Protein AF-A0A8S2MD85-F1 (afdb_monomer_lite)

Secondary structure (DSSP, 8-state):
-----EEEEE-SBTT-EEEEESSPPPS-GGGHHHHHHHHHHHHHHHHTTS-TT------SS-TTTTSTT-SSS-PPP-TTTSSS--SS--GGGB-SS-------S-----EETTEE-S---SHHHHHHHT----HHHHHTTS-SS-SSSS-----SGGGGGG--S-----HHHHHHHHHTT--HHHHHHHHHHTTSPPS---HHHHS----

Organism: NCBI:txid392030

Structure (mmCIF, N/CA/C/O backbone):
data_AF-A0A8S2MD85-F1
#
_entry.id   AF-A0A8S2MD85-F1
#
loop_
_atom_site.group_PDB
_atom_site.id
_atom_site.type_symbol
_atom_site.label_atom_id
_atom_site.label_alt_id
_atom_site.label_comp_id
_atom_site.label_asym_id
_atom_site.label_entity_id
_atom_site.label_seq_id
_atom_site.pdbx_PDB_ins_code
_atom_site.Cartn_x
_atom_site.Cartn_y
_atom_site.Cartn_z
_atom_site.occupancy
_atom_site.B_iso_or_equiv
_atom_site.auth_seq_id
_atom_site.auth_comp_id
_atom_site.auth_asym_id
_atom_site.auth_atom_id
_atom_site.pdbx_PDB_model_num
ATOM 1 N N . MET A 1 1 ? 20.944 -1.813 29.288 1.00 42.66 1 MET A N 1
ATOM 2 C CA . MET A 1 1 ? 20.542 -2.237 27.926 1.00 42.66 1 MET A CA 1
ATOM 3 C C . MET A 1 1 ? 19.782 -1.071 27.295 1.00 42.66 1 MET A C 1
ATOM 5 O O . MET A 1 1 ? 18.757 -0.691 27.843 1.00 42.66 1 MET A O 1
ATOM 9 N N . ARG A 1 2 ? 20.318 -0.392 26.266 1.00 43.22 2 ARG A N 1
ATOM 10 C CA . ARG A 1 2 ? 19.693 0.827 25.703 1.00 43.22 2 ARG A CA 1
ATOM 11 C C . ARG A 1 2 ? 18.490 0.450 24.833 1.00 43.22 2 ARG A C 1
ATOM 13 O O . ARG A 1 2 ? 18.606 0.348 23.620 1.00 43.22 2 ARG A O 1
ATOM 20 N N . LEU A 1 3 ? 17.343 0.230 25.462 1.00 49.69 3 LEU A N 1
ATOM 21 C CA . LEU A 1 3 ? 16.059 -0.044 24.807 1.00 49.69 3 LEU A CA 1
ATOM 22 C C . LEU A 1 3 ? 15.417 1.218 24.177 1.00 49.69 3 LEU A C 1
ATOM 24 O O . LEU A 1 3 ? 14.219 1.267 23.957 1.00 49.69 3 LEU A O 1
ATOM 28 N N . SER A 1 4 ? 16.172 2.276 23.887 1.00 53.47 4 SER A N 1
ATOM 29 C CA . SER A 1 4 ? 15.619 3.635 23.784 1.00 53.47 4 SER A CA 1
ATOM 30 C C . SER A 1 4 ? 15.433 4.181 22.364 1.00 53.47 4 SER A C 1
ATOM 32 O O . SER A 1 4 ? 15.649 5.371 22.158 1.00 53.47 4 SER A O 1
ATOM 34 N N . GLN A 1 5 ? 15.096 3.364 21.363 1.00 72.88 5 GLN A N 1
ATOM 35 C CA . GLN A 1 5 ? 15.038 3.845 19.976 1.00 72.88 5 GLN A CA 1
ATOM 36 C C . GLN A 1 5 ? 13.919 3.158 19.162 1.00 72.88 5 GLN A C 1
ATOM 38 O O . GLN A 1 5 ? 14.160 2.230 18.389 1.00 72.88 5 GLN A O 1
ATOM 43 N N . ILE A 1 6 ? 12.683 3.630 19.353 1.00 86.88 6 ILE A N 1
ATOM 44 C CA . ILE A 1 6 ? 11.473 3.286 18.583 1.00 86.88 6 ILE A CA 1
ATOM 45 C C . ILE A 1 6 ? 11.010 4.548 17.850 1.00 86.88 6 ILE A C 1
ATOM 47 O O . ILE A 1 6 ? 11.132 5.644 18.397 1.00 86.88 6 ILE A O 1
ATOM 51 N N . ARG A 1 7 ? 10.469 4.398 16.641 1.00 89.19 7 ARG A N 1
ATOM 52 C CA . ARG A 1 7 ? 9.758 5.467 15.935 1.00 89.19 7 ARG A CA 1
ATOM 53 C C . ARG A 1 7 ? 8.320 5.030 15.680 1.00 89.19 7 ARG A C 1
ATOM 55 O O . ARG A 1 7 ? 8.096 3.875 15.323 1.00 89.19 7 ARG A O 1
ATOM 62 N N . PHE A 1 8 ? 7.383 5.947 15.887 1.00 89.31 8 PHE A N 1
ATOM 63 C CA . PHE A 1 8 ? 5.976 5.752 15.567 1.00 89.31 8 PHE A CA 1
ATOM 64 C C . PHE A 1 8 ? 5.557 6.690 14.438 1.00 89.31 8 PHE A C 1
ATOM 66 O O . PHE A 1 8 ? 6.043 7.820 14.366 1.00 89.31 8 PHE A O 1
ATOM 73 N N . HIS A 1 9 ? 4.665 6.206 13.585 1.00 86.81 9 HIS A N 1
ATOM 74 C CA . HIS A 1 9 ? 4.087 6.919 12.458 1.00 86.81 9 HIS A CA 1
ATOM 75 C C . HIS A 1 9 ? 2.561 6.829 12.534 1.00 86.81 9 HIS A C 1
ATOM 77 O O . HIS A 1 9 ? 2.013 5.816 12.979 1.00 86.81 9 HIS A O 1
ATOM 83 N N . ALA A 1 10 ? 1.892 7.907 12.125 1.00 82.00 10 ALA A N 1
ATOM 84 C CA . ALA A 1 10 ? 0.461 7.870 11.855 1.00 82.00 10 ALA A CA 1
ATOM 85 C C . ALA A 1 10 ? 0.210 7.076 10.567 1.00 82.00 10 ALA A C 1
ATOM 87 O O . ALA A 1 10 ? 1.047 7.101 9.667 1.00 82.00 10 ALA A O 1
ATOM 88 N N . GLU A 1 11 ? -0.935 6.403 10.507 1.00 81.50 11 GLU A N 1
ATOM 89 C CA . GLU A 1 11 ? -1.388 5.627 9.351 1.00 81.50 11 GLU A CA 1
ATOM 90 C C . GLU A 1 11 ? -2.678 6.203 8.767 1.00 81.50 11 GLU A C 1
ATOM 92 O O . GLU A 1 11 ? -3.290 7.075 9.377 1.00 81.50 11 GLU A O 1
ATOM 97 N N . ASP A 1 12 ? -3.131 5.692 7.617 1.00 75.56 12 ASP A N 1
ATOM 98 C CA . ASP A 1 12 ? -4.334 6.185 6.923 1.00 75.56 12 ASP A CA 1
ATOM 99 C C . ASP A 1 12 ? -5.586 6.244 7.821 1.00 75.56 12 ASP A C 1
ATOM 101 O O . ASP A 1 12 ? -6.437 7.111 7.652 1.00 75.56 12 ASP A O 1
ATOM 105 N N . CYS A 1 13 ? -5.694 5.354 8.814 1.00 79.06 13 CYS A N 1
ATOM 106 C CA . CYS A 1 13 ? -6.783 5.350 9.791 1.00 79.06 13 CYS A CA 1
ATOM 107 C C . CYS A 1 13 ? -6.340 5.919 11.148 1.00 79.06 13 CYS A C 1
ATOM 109 O O . CYS A 1 13 ? -5.301 5.535 11.679 1.00 79.06 13 CYS A O 1
ATOM 111 N N . ASN A 1 14 ? -7.166 6.761 11.772 1.00 83.44 14 ASN A N 1
ATOM 112 C CA . ASN A 1 14 ? -6.848 7.451 13.032 1.00 83.44 14 ASN A CA 1
ATOM 113 C C . ASN A 1 14 ? -6.754 6.540 14.265 1.00 83.44 14 ASN A C 1
ATOM 115 O O . ASN A 1 14 ? -6.194 6.931 15.284 1.00 83.44 14 ASN A O 1
ATOM 119 N N . PHE A 1 15 ? -7.266 5.317 14.160 1.00 85.31 15 PHE A N 1
ATOM 120 C CA . PHE A 1 15 ? -7.135 4.260 15.161 1.00 85.31 15 PHE A CA 1
ATOM 121 C C . PHE A 1 15 ? -5.971 3.296 14.861 1.00 85.31 15 PHE A C 1
ATOM 123 O O . PHE A 1 15 ? -5.874 2.234 15.481 1.00 85.31 15 PHE A O 1
ATOM 130 N N . VAL A 1 16 ? -5.103 3.621 13.896 1.00 88.38 16 VAL A N 1
ATOM 131 C CA . VAL A 1 16 ? -3.946 2.808 13.504 1.00 88.38 16 VAL A CA 1
ATOM 132 C C . VAL A 1 16 ? -2.653 3.576 13.767 1.00 88.38 16 VAL A C 1
ATOM 134 O O . VAL A 1 16 ? -2.532 4.765 13.491 1.00 88.38 16 VAL A O 1
ATOM 137 N N . ILE A 1 17 ? -1.664 2.858 14.296 1.00 88.62 17 ILE A N 1
ATOM 138 C CA . ILE A 1 17 ? -0.312 3.358 14.524 1.00 88.62 17 ILE A CA 1
ATOM 139 C C . ILE A 1 17 ? 0.695 2.347 13.982 1.00 88.62 17 ILE A C 1
ATOM 141 O O . ILE A 1 17 ? 0.604 1.149 14.269 1.00 88.62 17 ILE A O 1
ATOM 145 N N . GLU A 1 18 ? 1.680 2.825 13.229 1.00 88.75 18 GLU A N 1
ATOM 146 C CA . GLU A 1 18 ? 2.819 2.013 12.815 1.00 88.75 18 GLU A CA 1
ATOM 147 C C . GLU A 1 18 ? 3.997 2.282 13.752 1.00 88.75 18 GLU A C 1
ATOM 149 O O . GLU A 1 18 ? 4.385 3.424 13.981 1.00 88.75 18 GLU A O 1
ATOM 154 N N . GLY A 1 19 ? 4.589 1.225 14.310 1.00 90.06 19 GLY A N 1
ATOM 155 C CA . GLY A 1 19 ? 5.810 1.329 15.106 1.00 90.06 19 GLY A CA 1
ATOM 156 C C . GLY A 1 19 ? 6.952 0.563 14.458 1.00 90.06 19 GLY A C 1
ATOM 157 O O . GLY A 1 19 ? 6.805 -0.632 14.207 1.00 90.06 19 GLY A O 1
ATOM 158 N N . ILE A 1 20 ? 8.114 1.192 14.302 1.00 90.38 20 ILE A N 1
ATOM 159 C CA . ILE A 1 20 ? 9.334 0.592 13.740 1.00 90.38 20 ILE A CA 1
ATOM 160 C C . ILE A 1 20 ? 10.520 0.721 14.711 1.00 90.38 20 ILE A C 1
ATOM 162 O O . ILE A 1 20 ? 10.526 1.602 15.583 1.00 90.38 20 ILE A O 1
ATOM 166 N N . PRO A 1 21 ? 11.554 -0.136 14.607 1.00 90.31 21 PRO A N 1
ATOM 167 C CA . PRO A 1 21 ? 12.824 0.159 15.261 1.00 90.31 21 PRO A CA 1
ATOM 168 C C . PRO A 1 21 ? 13.436 1.430 14.645 1.00 90.31 21 PRO A C 1
ATOM 170 O O . PRO A 1 21 ? 13.373 1.628 13.437 1.00 90.31 21 PRO A O 1
ATOM 173 N N . LEU A 1 22 ? 14.070 2.291 15.447 1.00 86.75 22 LEU A N 1
ATOM 174 C CA . LEU A 1 22 ? 14.703 3.512 14.913 1.00 86.75 22 LEU A CA 1
ATOM 175 C C . LEU A 1 22 ? 15.890 3.209 13.989 1.00 86.75 22 LEU A C 1
ATOM 177 O O . LEU A 1 22 ? 16.242 4.023 13.141 1.00 86.75 22 LEU A O 1
ATOM 181 N N . LYS A 1 23 ? 16.553 2.070 14.214 1.00 86.00 23 LYS A N 1
ATOM 182 C CA . LYS A 1 23 ? 17.679 1.592 13.413 1.00 86.00 23 LYS A CA 1
ATOM 183 C C . LYS A 1 23 ? 17.351 0.213 12.846 1.00 86.00 23 LYS A C 1
ATOM 185 O O . LYS A 1 23 ? 16.789 -0.600 13.584 1.00 86.00 23 LYS A O 1
ATOM 190 N N . PRO A 1 24 ? 17.735 -0.075 11.591 1.00 88.19 24 PRO A N 1
ATOM 191 C CA . PRO A 1 24 ? 17.597 -1.408 11.022 1.00 88.19 24 PRO A CA 1
ATOM 192 C C . PRO A 1 24 ? 18.269 -2.477 11.890 1.00 88.19 24 PRO A C 1
ATOM 194 O O . PRO A 1 24 ? 19.289 -2.229 12.542 1.00 88.19 24 PRO A O 1
ATOM 197 N N . TYR A 1 25 ? 17.705 -3.683 11.886 1.00 85.88 25 TYR A N 1
ATOM 198 C CA . TYR A 1 25 ? 18.345 -4.836 12.511 1.00 85.88 25 TYR A CA 1
ATOM 199 C C . TYR A 1 25 ? 19.598 -5.238 11.721 1.00 85.88 25 TYR A C 1
ATOM 201 O O . TYR A 1 25 ? 19.638 -5.119 10.498 1.00 85.88 25 TYR A O 1
ATOM 209 N N . HIS A 1 26 ? 20.618 -5.744 12.413 1.00 83.69 26 HIS A N 1
ATOM 210 C CA . HIS A 1 26 ? 21.816 -6.276 11.762 1.00 83.69 26 HIS A CA 1
ATOM 211 C C . HIS A 1 26 ? 21.590 -7.741 11.355 1.00 83.69 26 HIS A C 1
ATOM 213 O O . HIS A 1 26 ? 20.882 -8.473 12.046 1.00 83.69 26 HIS A O 1
ATOM 219 N N . SER A 1 27 ? 22.254 -8.193 10.290 1.00 82.44 27 SER A N 1
ATOM 220 C CA . SER A 1 27 ? 22.072 -9.518 9.666 1.00 82.44 27 SER A CA 1
ATOM 221 C C . SER A 1 27 ? 22.587 -10.717 10.477 1.00 82.44 27 SER A C 1
ATOM 223 O O . SER A 1 27 ? 22.438 -11.858 10.048 1.00 82.44 27 SER A O 1
ATOM 225 N N . HIS A 1 28 ? 23.195 -10.493 11.644 1.00 84.00 28 HIS A N 1
ATOM 226 C CA . HIS A 1 28 ? 23.717 -11.581 12.468 1.00 84.00 28 HIS A CA 1
ATOM 227 C C . HIS A 1 28 ? 22.569 -12.365 13.144 1.00 84.00 28 HIS A C 1
ATOM 229 O O . HIS A 1 28 ? 21.731 -11.732 13.791 1.00 84.00 28 HIS A O 1
ATOM 235 N N . PRO A 1 29 ? 22.546 -13.714 13.103 1.00 78.38 29 PRO A N 1
ATOM 236 C CA . PRO A 1 29 ? 21.464 -14.530 13.672 1.00 78.38 29 PRO A CA 1
ATOM 237 C C . PRO A 1 29 ? 21.169 -14.264 15.151 1.00 78.38 29 PRO A C 1
ATOM 239 O O . PRO A 1 29 ? 20.016 -14.218 15.574 1.00 78.38 29 PRO A O 1
ATOM 242 N N . ASN A 1 30 ? 22.206 -13.985 15.944 1.00 76.81 30 ASN A N 1
ATOM 243 C CA . ASN A 1 30 ? 22.028 -13.576 17.340 1.00 76.81 30 ASN A CA 1
ATOM 244 C C . ASN A 1 30 ? 21.179 -12.306 17.504 1.00 76.81 30 ASN A C 1
ATOM 246 O O . ASN A 1 30 ? 20.776 -12.023 18.614 1.00 76.81 30 ASN A O 1
ATOM 250 N N . ASN A 1 31 ? 20.863 -11.539 16.460 1.00 74.69 31 ASN A N 1
ATOM 251 C CA . ASN A 1 31 ? 20.008 -10.367 16.603 1.00 74.69 31 ASN A CA 1
ATOM 252 C C . ASN A 1 31 ? 18.507 -10.656 16.511 1.00 74.69 31 ASN A C 1
ATOM 254 O O . ASN A 1 31 ? 17.713 -9.749 16.764 1.00 74.69 31 ASN A O 1
ATOM 258 N N . TYR A 1 32 ? 18.088 -11.886 16.194 1.00 77.38 32 TYR A N 1
ATOM 259 C CA . TYR A 1 32 ? 16.661 -12.204 16.073 1.00 77.38 32 TYR A CA 1
ATOM 260 C C . TYR A 1 32 ? 15.892 -12.000 17.388 1.00 77.38 32 TYR A C 1
ATOM 262 O O . TYR A 1 32 ? 14.750 -11.541 17.352 1.00 77.38 32 TYR A O 1
ATOM 270 N N . TYR A 1 33 ? 16.518 -12.217 18.554 1.00 79.81 33 TYR A N 1
ATOM 271 C CA . TYR A 1 33 ? 15.860 -11.937 19.838 1.00 79.81 33 TYR A CA 1
ATOM 272 C C . TYR A 1 33 ? 15.583 -10.440 20.049 1.00 79.81 33 TYR A C 1
ATOM 274 O O . TYR A 1 33 ? 14.636 -10.082 20.749 1.00 79.81 33 TYR A O 1
ATOM 282 N N . TYR A 1 34 ? 16.356 -9.541 19.422 1.00 84.25 34 TYR A N 1
ATOM 283 C CA . TYR A 1 34 ? 16.088 -8.103 19.505 1.00 84.25 34 TYR A CA 1
ATOM 284 C C . TYR A 1 34 ? 14.803 -7.712 18.778 1.00 84.25 34 TYR A C 1
ATOM 286 O O . TYR A 1 34 ? 14.172 -6.740 19.188 1.00 84.25 34 TYR A O 1
ATOM 294 N N . VAL A 1 35 ? 14.393 -8.450 17.740 1.00 88.38 35 VAL A N 1
ATOM 295 C CA . VAL A 1 35 ? 13.153 -8.169 17.001 1.00 88.38 35 VAL A CA 1
ATOM 296 C C . VAL A 1 35 ? 11.955 -8.309 17.932 1.00 88.38 35 VAL A C 1
ATOM 298 O O . VAL A 1 35 ? 11.195 -7.354 18.101 1.00 88.38 35 VAL A O 1
ATOM 301 N N . GLN A 1 36 ? 11.831 -9.461 18.598 1.00 89.25 36 GLN A N 1
ATOM 302 C CA . GLN A 1 36 ? 10.734 -9.722 19.528 1.00 89.25 36 GLN A CA 1
ATOM 303 C C . GLN A 1 36 ? 10.770 -8.763 20.720 1.00 89.25 36 GLN A C 1
ATOM 305 O O . GLN A 1 36 ? 9.754 -8.142 21.023 1.00 89.25 36 GLN A O 1
ATOM 310 N N . SER A 1 37 ? 11.931 -8.570 21.354 1.00 89.69 37 SER A N 1
ATOM 311 C CA . SER A 1 37 ? 12.064 -7.638 22.483 1.00 89.69 37 SER A CA 1
ATOM 312 C C . SER A 1 37 ? 11.690 -6.203 22.100 1.00 89.69 37 SER A C 1
ATOM 314 O O . SER A 1 37 ? 11.038 -5.500 22.867 1.00 89.69 37 SER A O 1
ATOM 316 N N . ASN A 1 38 ? 12.039 -5.765 20.889 1.00 90.88 38 ASN A N 1
ATOM 317 C CA . ASN A 1 38 ? 11.648 -4.455 20.377 1.00 90.88 38 ASN A CA 1
ATOM 318 C C . ASN A 1 38 ? 10.145 -4.372 20.041 1.00 90.88 38 ASN A C 1
ATOM 320 O O . ASN A 1 38 ? 9.538 -3.325 20.256 1.00 90.88 38 ASN A O 1
ATOM 324 N N . MET A 1 39 ? 9.528 -5.444 19.531 1.00 92.25 39 MET A N 1
ATOM 325 C CA . MET A 1 39 ? 8.073 -5.516 19.317 1.00 92.25 39 MET A CA 1
ATOM 326 C C . MET A 1 39 ? 7.292 -5.474 20.636 1.00 92.25 39 MET A C 1
ATOM 328 O O . MET A 1 39 ? 6.291 -4.767 20.719 1.00 92.25 39 MET A O 1
ATOM 332 N N . ILE A 1 40 ? 7.755 -6.194 21.664 1.00 92.44 40 ILE A N 1
ATOM 333 C CA . ILE A 1 40 ? 7.170 -6.162 23.013 1.00 92.44 40 ILE A CA 1
ATOM 334 C C . ILE A 1 40 ? 7.244 -4.741 23.563 1.00 92.44 40 ILE A C 1
ATOM 336 O O . ILE A 1 40 ? 6.221 -4.176 23.940 1.00 92.44 40 ILE A O 1
ATOM 340 N N . LEU A 1 41 ? 8.423 -4.120 23.496 1.00 91.88 41 LEU A N 1
ATOM 341 C CA . LEU A 1 41 ? 8.607 -2.758 23.974 1.00 91.88 41 LEU A CA 1
ATOM 342 C C . LEU A 1 41 ? 7.695 -1.753 23.255 1.00 91.88 41 LEU A C 1
ATOM 344 O O . LEU A 1 41 ? 7.114 -0.895 23.909 1.00 91.88 41 LEU A O 1
ATOM 348 N N . ARG A 1 42 ? 7.526 -1.860 21.929 1.00 92.81 42 ARG A N 1
ATOM 349 C CA . ARG A 1 42 ? 6.576 -1.022 21.171 1.00 92.81 42 ARG A CA 1
ATOM 350 C C . ARG A 1 42 ? 5.164 -1.108 21.746 1.00 92.81 42 ARG A C 1
ATOM 352 O O . ARG A 1 42 ? 4.541 -0.075 21.978 1.00 92.81 42 ARG A O 1
ATOM 359 N N . ARG A 1 43 ? 4.686 -2.327 22.014 1.00 93.44 43 ARG A N 1
ATOM 360 C CA . ARG A 1 43 ? 3.356 -2.555 22.595 1.00 93.44 43 ARG A CA 1
ATOM 361 C C . ARG A 1 43 ? 3.251 -1.994 24.008 1.00 93.44 43 ARG A C 1
ATOM 363 O O . ARG A 1 43 ? 2.276 -1.322 24.313 1.00 93.44 43 ARG A O 1
ATOM 370 N N . GLU A 1 44 ? 4.264 -2.216 24.843 1.00 93.12 44 GLU A N 1
ATOM 371 C CA . GLU A 1 44 ? 4.301 -1.690 26.211 1.00 93.12 44 GLU A CA 1
ATOM 372 C C . GLU A 1 44 ? 4.283 -0.160 26.257 1.00 93.12 44 GLU A C 1
ATOM 374 O O . GLU A 1 44 ? 3.666 0.411 27.149 1.00 93.12 44 GLU A O 1
ATOM 379 N N . GLN A 1 45 ? 4.966 0.517 25.329 1.00 91.88 45 GLN A N 1
ATOM 380 C CA . GLN A 1 45 ? 4.977 1.982 25.277 1.00 91.88 45 GLN A CA 1
ATOM 381 C C . GLN A 1 45 ? 3.606 2.540 24.895 1.00 91.88 45 GLN A C 1
ATOM 383 O O . GLN A 1 45 ? 3.127 3.447 25.564 1.00 91.88 45 GLN A O 1
ATOM 388 N N . ILE A 1 46 ? 2.949 1.968 23.882 1.00 91.44 46 ILE A N 1
ATOM 389 C CA . ILE A 1 46 ? 1.598 2.393 23.490 1.00 91.44 46 ILE A CA 1
ATOM 390 C C . ILE A 1 46 ? 0.595 2.096 24.610 1.00 91.44 46 ILE A C 1
ATOM 392 O O . ILE A 1 46 ? -0.184 2.966 24.981 1.00 91.44 46 ILE A O 1
ATOM 396 N N . GLN A 1 47 ? 0.646 0.902 25.208 1.00 91.75 47 GLN A N 1
ATOM 397 C CA . GLN A 1 47 ? -0.316 0.498 26.238 1.00 91.75 47 GLN A CA 1
ATOM 398 C C . GLN A 1 47 ? -0.237 1.357 27.517 1.00 91.75 47 GLN A C 1
ATOM 400 O O . GLN A 1 47 ? -1.187 1.386 28.289 1.00 91.75 47 GLN A O 1
ATOM 405 N N . LYS A 1 48 ? 0.879 2.065 27.749 1.00 92.44 48 LYS A N 1
ATOM 406 C CA . LYS A 1 48 ? 1.021 3.042 28.844 1.00 92.44 48 LYS A CA 1
ATOM 407 C C . LYS A 1 48 ? 0.320 4.376 28.574 1.00 92.44 48 LYS A C 1
ATOM 409 O O . LYS A 1 48 ? 0.160 5.149 29.513 1.00 92.44 48 LYS A O 1
ATOM 414 N N . ILE A 1 49 ? -0.001 4.667 27.315 1.00 92.75 49 ILE A N 1
ATOM 415 C CA . ILE A 1 49 ? -0.566 5.947 26.869 1.00 92.75 49 ILE A CA 1
ATOM 416 C C . ILE A 1 49 ? -2.077 5.829 26.654 1.00 92.75 49 ILE A C 1
ATOM 418 O O . ILE A 1 49 ? -2.792 6.789 26.915 1.00 92.75 49 ILE A O 1
ATOM 422 N N . VAL A 1 50 ? -2.552 4.672 26.185 1.00 90.81 50 VAL A N 1
ATOM 423 C CA . VAL A 1 50 ? -3.988 4.421 25.979 1.00 90.81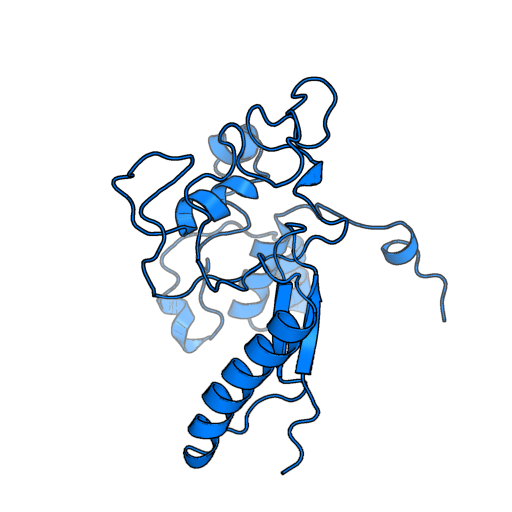 50 VAL A CA 1
ATOM 424 C C . VAL A 1 50 ? -4.747 4.367 27.307 1.00 90.81 50 VAL A C 1
ATOM 426 O O . VAL A 1 50 ? -4.180 4.028 28.353 1.00 90.81 50 VAL A O 1
ATOM 429 N N . ASP A 1 51 ? -6.042 4.669 27.262 1.00 92.62 51 ASP A N 1
ATOM 430 C CA . ASP A 1 51 ? -6.888 4.678 28.452 1.00 92.62 51 ASP A CA 1
ATOM 431 C C . ASP A 1 51 ? -7.072 3.277 29.060 1.00 92.62 51 ASP A C 1
ATOM 433 O O . ASP A 1 51 ? -6.862 2.242 28.428 1.00 92.62 51 ASP A O 1
ATOM 437 N N . LYS A 1 52 ? -7.535 3.217 30.317 1.00 91.44 52 LYS A N 1
ATOM 438 C CA . LYS A 1 52 ? -7.696 1.962 31.084 1.00 91.44 52 LYS A CA 1
ATOM 439 C C . LYS A 1 52 ? -8.521 0.879 30.366 1.00 91.44 52 LYS A C 1
ATOM 441 O O . LYS A 1 52 ? -8.318 -0.305 30.627 1.00 91.44 52 LYS A O 1
ATOM 446 N N . ASN A 1 53 ? -9.464 1.280 29.513 1.00 91.75 53 ASN A N 1
ATOM 447 C CA . ASN A 1 53 ? -10.357 0.380 28.778 1.00 91.75 53 ASN A CA 1
ATOM 448 C C . ASN A 1 53 ? -10.009 0.278 27.283 1.00 91.75 53 ASN A C 1
ATOM 450 O O . ASN A 1 53 ? -10.785 -0.287 26.512 1.00 91.75 53 ASN A O 1
ATOM 454 N N . GLU A 1 54 ? -8.864 0.815 26.874 1.00 91.56 54 GLU A N 1
ATOM 455 C CA . GLU A 1 54 ? -8.359 0.752 25.511 1.00 91.56 54 GLU A CA 1
ATOM 456 C C . GLU A 1 54 ? -7.192 -0.231 25.420 1.00 91.56 54 GLU A C 1
ATOM 458 O O . GLU A 1 54 ? -6.346 -0.345 26.311 1.00 91.56 54 GLU A O 1
ATOM 463 N N . PHE A 1 55 ? -7.144 -0.969 24.315 1.00 90.75 55 PHE A N 1
ATOM 464 C CA . PHE A 1 55 ? -6.156 -2.020 24.121 1.00 90.75 55 PHE A CA 1
ATOM 465 C C . PHE A 1 55 ? -5.540 -1.916 22.740 1.00 90.75 55 PHE A C 1
ATOM 467 O O . PHE A 1 55 ? -6.243 -1.881 21.727 1.00 90.75 55 PHE A O 1
ATOM 474 N N . LEU A 1 56 ? -4.210 -1.951 22.696 1.00 91.31 56 LEU A N 1
ATOM 475 C CA . LEU A 1 56 ? -3.504 -2.100 21.436 1.00 91.31 56 LEU A CA 1
ATOM 476 C C . LEU A 1 56 ? -3.670 -3.531 20.920 1.00 91.31 56 LEU A C 1
ATOM 478 O O . LEU A 1 56 ? -3.234 -4.498 21.550 1.00 91.31 56 LEU A O 1
ATOM 482 N N . MET A 1 57 ? -4.210 -3.660 19.713 1.00 91.19 57 MET A N 1
ATOM 483 C CA . MET A 1 57 ? -4.324 -4.936 19.018 1.00 91.19 57 MET A CA 1
ATOM 484 C C . MET A 1 57 ? -3.554 -4.910 17.701 1.00 91.19 57 MET A C 1
ATOM 486 O O . MET A 1 57 ? -3.633 -3.959 16.934 1.00 91.19 57 MET A O 1
ATOM 490 N N . THR A 1 58 ? -2.845 -5.999 17.405 1.00 91.62 58 THR A N 1
ATOM 491 C CA . THR A 1 58 ? -2.235 -6.228 16.088 1.00 91.62 58 THR A CA 1
ATOM 492 C C . THR A 1 58 ? -3.129 -7.154 15.279 1.00 91.62 58 THR A C 1
ATOM 494 O O . THR A 1 58 ? -2.865 -8.353 15.191 1.00 91.62 58 THR A O 1
ATOM 497 N N . ILE A 1 59 ? -4.221 -6.599 14.760 1.00 88.25 59 ILE A N 1
ATOM 498 C CA . ILE A 1 59 ? -5.185 -7.299 13.905 1.00 88.25 59 ILE A CA 1
ATOM 499 C C . ILE A 1 59 ? -5.055 -6.809 12.467 1.00 88.25 59 ILE A C 1
ATOM 501 O O . ILE A 1 59 ? -4.767 -5.643 12.221 1.00 88.25 59 ILE A O 1
ATOM 505 N N . SER A 1 60 ? -5.274 -7.705 11.510 1.00 85.19 60 SER A N 1
ATOM 506 C CA . SER A 1 60 ? -5.125 -7.381 10.087 1.00 85.19 60 SER A CA 1
ATOM 507 C C . SER A 1 60 ? -6.370 -6.731 9.473 1.00 85.19 60 SER A C 1
ATOM 509 O O . SER A 1 60 ? -6.264 -6.082 8.436 1.00 85.19 60 SER A O 1
ATOM 511 N N . ALA A 1 61 ? -7.536 -6.907 10.097 1.00 85.31 61 ALA A N 1
ATOM 512 C CA . ALA A 1 61 ? -8.778 -6.216 9.767 1.00 85.31 61 ALA A CA 1
ATOM 513 C C . ALA A 1 61 ? -9.644 -6.099 11.027 1.00 85.31 61 ALA A C 1
ATOM 515 O O . ALA A 1 61 ? -9.739 -7.056 11.799 1.00 85.31 61 ALA A O 1
ATOM 516 N N . PHE A 1 62 ? -10.285 -4.946 11.233 1.00 89.31 62 PHE A N 1
ATOM 517 C CA . PHE A 1 62 ? -11.251 -4.783 12.316 1.00 89.31 62 PHE A CA 1
ATOM 518 C C . PHE A 1 62 ? -12.599 -5.404 11.906 1.00 89.31 62 PHE A C 1
ATOM 520 O O . PHE A 1 62 ? -13.224 -4.911 10.963 1.00 89.31 62 PHE A O 1
ATOM 527 N N . PRO A 1 63 ? -13.085 -6.460 12.593 1.00 89.94 63 PRO A N 1
ATOM 528 C CA . PRO A 1 63 ? -14.220 -7.256 12.115 1.00 89.94 63 PRO A CA 1
ATOM 529 C C . PRO A 1 63 ? -15.500 -6.457 11.871 1.00 89.94 63 PRO A C 1
ATOM 531 O O . PRO A 1 63 ? -16.283 -6.802 10.992 1.00 89.94 63 PRO A O 1
ATOM 534 N N . ARG A 1 64 ? -15.724 -5.391 12.646 1.00 90.62 64 ARG A N 1
ATOM 535 C CA . ARG A 1 64 ? -16.930 -4.554 12.594 1.00 90.62 64 ARG A CA 1
ATOM 536 C C . ARG A 1 64 ? -16.713 -3.199 11.922 1.00 90.62 64 ARG A C 1
ATOM 538 O O . ARG A 1 64 ? -17.562 -2.326 12.079 1.00 90.62 64 ARG A O 1
ATOM 545 N N . LEU A 1 65 ? -15.612 -2.999 11.193 1.00 88.19 65 LEU A N 1
ATOM 546 C CA . LEU A 1 65 ? -15.379 -1.734 10.494 1.00 88.19 65 LEU A CA 1
ATOM 547 C C . LEU A 1 65 ? -16.554 -1.428 9.553 1.00 88.19 65 LEU A C 1
ATOM 549 O O . LEU A 1 65 ? -16.949 -2.274 8.749 1.00 88.19 65 LEU A O 1
ATOM 553 N N . GLY A 1 66 ? -17.137 -0.240 9.701 1.00 85.69 66 GLY A N 1
ATOM 554 C CA . GLY A 1 66 ? -18.304 0.204 8.939 1.00 85.69 66 GLY A CA 1
ATOM 555 C C . GLY A 1 66 ? -19.653 -0.394 9.371 1.00 85.69 66 GLY A C 1
ATOM 556 O O . GLY A 1 66 ? -20.645 -0.299 8.641 1.00 85.69 66 GLY A O 1
ATOM 557 N N . CYS A 1 67 ? -19.713 -1.038 10.539 1.00 88.75 67 CYS A N 1
ATOM 558 C CA . CYS A 1 67 ? -20.972 -1.374 11.205 1.00 88.75 67 CYS A CA 1
ATOM 559 C C . CYS A 1 67 ? -21.458 -0.215 12.085 1.00 88.75 67 CYS A C 1
ATOM 561 O O . CYS A 1 67 ? -20.668 0.612 12.539 1.00 88.75 67 CYS A O 1
ATOM 563 N N . ALA A 1 68 ? -22.751 -0.213 12.418 1.00 85.56 68 ALA A N 1
ATOM 564 C CA . ALA A 1 68 ? -23.273 0.663 13.465 1.00 85.56 68 ALA A CA 1
ATOM 565 C C . ALA A 1 68 ? -22.515 0.444 14.789 1.00 85.56 68 ALA A C 1
ATOM 567 O O . ALA A 1 68 ? -22.163 -0.700 15.117 1.00 85.56 68 ALA A O 1
ATOM 568 N N . ALA A 1 69 ? -22.273 1.536 15.523 1.00 85.19 69 ALA A N 1
ATOM 569 C CA . ALA A 1 69 ? -21.568 1.550 16.807 1.00 85.19 69 ALA A CA 1
ATOM 570 C C . ALA A 1 69 ? -20.204 0.825 16.778 1.00 85.19 69 ALA A C 1
ATOM 572 O O . ALA A 1 69 ? -19.875 0.052 17.677 1.00 85.19 69 ALA A O 1
ATOM 573 N N . CYS A 1 70 ? -19.430 0.999 15.699 1.00 84.19 70 CYS A N 1
ATOM 574 C CA . CYS A 1 70 ? -18.110 0.377 15.560 1.00 84.19 70 CYS A CA 1
ATOM 575 C C . CYS A 1 70 ? -16.955 1.199 16.164 1.00 84.19 70 CYS A C 1
ATOM 577 O O . CYS A 1 70 ? -15.861 0.660 16.311 1.00 84.19 70 CYS A O 1
ATOM 579 N N . THR A 1 71 ? -17.206 2.451 16.559 1.00 84.31 71 THR A N 1
ATOM 580 C CA . THR A 1 71 ? -16.254 3.365 17.214 1.00 84.31 71 THR A CA 1
ATOM 581 C C . THR A 1 71 ? -16.817 3.918 18.523 1.00 84.31 71 THR A C 1
ATOM 583 O O . THR A 1 71 ? -18.033 3.973 18.711 1.00 84.31 71 THR A O 1
ATOM 586 N N . HIS A 1 72 ? -15.930 4.343 19.431 1.00 74.75 72 HIS A N 1
ATOM 587 C CA . HIS A 1 72 ? -16.304 5.150 20.593 1.00 74.75 72 HIS A CA 1
ATOM 588 C C . HIS A 1 72 ? -16.403 6.618 20.153 1.00 74.75 72 HIS A C 1
ATOM 590 O O . HIS A 1 72 ? -15.469 7.142 19.555 1.00 74.75 72 HIS A O 1
ATOM 596 N N . SER A 1 73 ? -17.546 7.253 20.411 1.00 79.38 73 SER A N 1
ATOM 597 C CA . SER A 1 73 ? -18.168 8.269 19.538 1.00 79.38 73 SER A CA 1
ATOM 598 C C . SER A 1 73 ? -18.708 7.653 18.247 1.00 79.38 73 SER A C 1
ATOM 600 O O . SER A 1 73 ? -17.967 7.149 17.402 1.00 79.38 73 SER A O 1
ATOM 602 N N . GLU A 1 74 ? -20.033 7.660 18.104 1.00 80.00 74 GLU A N 1
ATOM 603 C CA . GLU A 1 74 ? -20.698 7.151 16.908 1.00 80.00 74 GLU A CA 1
ATOM 604 C C . GLU A 1 74 ? -20.633 8.197 15.795 1.00 80.00 74 GLU A C 1
ATOM 606 O O . GLU A 1 74 ? -21.401 9.160 15.774 1.00 80.00 74 GLU A O 1
ATOM 611 N N . TYR A 1 75 ? -19.717 7.996 14.852 1.00 82.25 75 TYR A N 1
ATOM 612 C CA . TYR A 1 75 ? -19.655 8.809 13.645 1.00 82.25 75 TYR A CA 1
ATOM 613 C C . TYR A 1 75 ? -20.644 8.278 12.611 1.00 82.25 75 TYR A C 1
ATOM 615 O O . TYR A 1 75 ? -20.607 7.104 12.236 1.00 82.25 75 TYR A O 1
ATOM 623 N N . LYS A 1 76 ? -21.530 9.153 12.134 1.00 83.06 76 LYS A N 1
ATOM 624 C CA . LYS A 1 76 ? -22.420 8.840 11.014 1.00 83.06 76 LYS A CA 1
ATOM 625 C C . LYS A 1 76 ? -21.682 9.074 9.697 1.00 83.06 76 LYS A C 1
ATOM 627 O O . LYS A 1 76 ? -20.886 10.007 9.580 1.00 83.06 76 LYS A O 1
ATOM 632 N N . SER A 1 77 ? -21.931 8.209 8.722 1.00 84.56 77 SER A N 1
ATOM 633 C CA . SER A 1 77 ? -21.552 8.445 7.332 1.00 84.56 77 SER A CA 1
ATOM 634 C C . SER A 1 77 ? -22.449 9.521 6.717 1.00 84.56 77 SER A C 1
ATOM 636 O O . SER A 1 77 ? -23.647 9.569 7.004 1.00 84.56 77 SER A O 1
ATOM 638 N N . ASP A 1 78 ? -21.873 10.353 5.850 1.00 88.12 78 ASP A N 1
ATOM 639 C CA . ASP A 1 78 ? -22.607 11.302 5.009 1.00 88.12 78 ASP A CA 1
ATOM 640 C C . ASP A 1 78 ? -22.156 11.151 3.547 1.00 88.12 78 ASP A C 1
ATOM 642 O O . ASP A 1 78 ? -21.299 11.895 3.077 1.00 88.12 78 ASP A O 1
ATOM 646 N N . PRO A 1 79 ? -22.715 10.180 2.807 1.00 89.94 79 PRO A N 1
ATOM 647 C CA . PRO A 1 79 ? -22.249 9.850 1.461 1.00 89.94 79 PRO A CA 1
ATOM 648 C C . PRO A 1 79 ? -22.419 10.966 0.430 1.00 89.94 79 PRO A C 1
ATOM 650 O O . PRO A 1 79 ? -21.880 10.854 -0.662 1.00 89.94 79 PRO A O 1
ATOM 653 N N . LEU A 1 80 ? -23.230 11.984 0.729 1.00 90.69 80 LEU A N 1
ATOM 654 C CA . LEU A 1 80 ? -23.527 13.066 -0.207 1.00 90.69 80 LEU A CA 1
ATOM 655 C C . LEU A 1 80 ? -22.555 14.236 -0.064 1.00 90.69 80 LEU A C 1
ATOM 657 O O . LEU A 1 80 ? -22.320 14.935 -1.045 1.00 90.69 80 LEU A O 1
ATOM 661 N N . ASN A 1 81 ? -22.018 14.453 1.141 1.00 90.19 81 ASN A N 1
ATOM 662 C CA . ASN A 1 81 ? -21.187 15.620 1.440 1.00 90.19 81 ASN A CA 1
ATOM 663 C C . ASN A 1 81 ? -19.785 15.269 1.959 1.00 90.19 81 ASN A C 1
ATOM 665 O O . ASN A 1 81 ? -18.955 16.169 2.076 1.00 90.19 81 ASN A O 1
ATOM 669 N N . SER A 1 82 ? -19.512 14.007 2.307 1.00 87.94 82 SER A N 1
ATOM 670 C CA . SER A 1 82 ? -18.195 13.584 2.794 1.00 87.94 82 SER A CA 1
ATOM 671 C C . SER A 1 82 ? -17.225 13.303 1.643 1.00 87.94 82 SER A C 1
ATOM 673 O O . SER A 1 82 ? -17.627 12.902 0.548 1.00 87.94 82 SER A O 1
ATOM 675 N N . PHE A 1 83 ? -15.933 13.489 1.907 1.00 86.00 83 PHE A N 1
ATOM 676 C CA . PHE A 1 83 ? -14.839 13.274 0.964 1.00 86.00 83 PHE A CA 1
ATOM 677 C C . PHE A 1 83 ? -14.823 11.840 0.429 1.00 86.00 83 PHE A C 1
ATOM 679 O O . PHE A 1 83 ? -14.803 11.636 -0.781 1.00 86.00 83 PHE A O 1
ATOM 686 N N . GLU A 1 84 ? -14.905 10.840 1.312 1.00 83.44 84 GLU A N 1
ATOM 687 C CA . GLU A 1 84 ? -14.931 9.427 0.901 1.00 83.44 84 GLU A CA 1
ATOM 688 C C . GLU A 1 84 ? -16.277 9.033 0.269 1.00 83.44 84 GLU A C 1
ATOM 690 O O . GLU A 1 84 ? -16.390 7.971 -0.346 1.00 83.44 84 GLU A O 1
ATOM 695 N N . SER A 1 85 ? -17.328 9.843 0.476 1.00 87.38 85 SER A N 1
ATOM 696 C CA . SER A 1 85 ? -18.703 9.565 0.037 1.00 87.38 85 SER A CA 1
ATOM 697 C C . SER A 1 85 ? -19.182 8.151 0.427 1.00 87.38 85 SER A C 1
ATOM 699 O O . SER A 1 85 ? -20.001 7.516 -0.243 1.00 87.38 85 SER A O 1
ATOM 701 N N . SER A 1 86 ? -18.650 7.614 1.530 1.00 87.56 86 SER A N 1
ATOM 702 C CA . SER A 1 86 ? -18.843 6.219 1.913 1.00 87.56 86 SER A CA 1
ATOM 703 C C . SER A 1 86 ? -20.129 6.031 2.703 1.00 87.56 86 SER A C 1
ATOM 705 O O . SER A 1 86 ? -20.383 6.701 3.698 1.00 87.56 86 SER A O 1
ATOM 707 N N . ILE A 1 87 ? -20.926 5.032 2.317 1.00 89.38 87 ILE A N 1
ATOM 708 C CA . ILE A 1 87 ? -22.169 4.660 3.012 1.00 89.38 87 ILE A CA 1
ATOM 709 C C . ILE A 1 87 ? -21.945 4.090 4.413 1.00 89.38 87 ILE A C 1
ATOM 711 O O . ILE A 1 87 ? -22.872 4.088 5.223 1.00 89.38 87 ILE A O 1
ATOM 715 N N . CYS A 1 88 ? -20.749 3.580 4.709 1.00 86.38 88 CYS A N 1
ATOM 716 C CA . CYS A 1 88 ? -20.496 2.827 5.936 1.00 86.38 88 CYS A CA 1
ATOM 717 C C . CYS A 1 88 ? -19.300 3.315 6.752 1.00 86.38 88 CYS A C 1
ATOM 719 O O . CYS A 1 88 ? -19.263 3.031 7.944 1.00 86.38 88 CYS A O 1
ATOM 721 N N . CYS A 1 89 ? -18.349 4.038 6.164 1.00 85.56 89 CYS A N 1
ATOM 722 C CA . CYS A 1 89 ? -17.185 4.557 6.879 1.00 85.56 89 CYS A CA 1
ATOM 723 C C . CYS A 1 89 ? -17.244 6.084 6.892 1.00 85.56 89 CYS A C 1
ATOM 725 O O . CYS A 1 89 ? -17.353 6.694 5.839 1.00 85.56 89 CYS A O 1
ATOM 727 N N . SER A 1 90 ? -17.192 6.700 8.072 1.00 86.25 90 SER A N 1
ATOM 728 C CA . SER A 1 90 ? -17.096 8.159 8.169 1.00 86.25 90 SER A CA 1
ATOM 729 C C . SER A 1 90 ? -15.667 8.606 7.862 1.00 86.25 90 SER A C 1
ATOM 731 O O . SER A 1 90 ? -14.723 7.925 8.262 1.00 86.25 90 SER A O 1
ATOM 733 N N . ASP A 1 91 ? -15.499 9.779 7.254 1.00 84.75 91 ASP A N 1
ATOM 734 C CA . ASP A 1 91 ? -14.189 10.412 7.040 1.00 84.75 91 ASP A CA 1
ATOM 735 C C . ASP A 1 91 ? -13.432 10.636 8.360 1.00 84.75 91 ASP A C 1
ATOM 737 O O . ASP A 1 91 ? -12.207 10.659 8.385 1.00 84.75 91 ASP A O 1
ATOM 741 N N . HIS A 1 92 ? -14.149 10.696 9.488 1.00 84.19 92 HIS A N 1
ATOM 742 C CA . HIS A 1 92 ? -13.563 10.726 10.831 1.00 84.19 92 HIS A CA 1
ATOM 743 C C . HIS A 1 92 ? -12.703 9.504 11.157 1.00 84.19 92 HIS A C 1
ATOM 745 O O . HIS A 1 92 ? -12.018 9.514 12.170 1.00 84.19 92 HIS A O 1
ATOM 751 N N . PHE A 1 93 ? -12.751 8.434 10.362 1.00 82.50 93 PHE A N 1
ATOM 752 C CA . PHE A 1 93 ? -11.856 7.291 10.523 1.00 82.50 93 PHE A CA 1
ATOM 753 C C . PHE A 1 93 ? -10.464 7.565 9.963 1.00 82.50 93 PHE A C 1
ATOM 755 O O . PHE A 1 93 ? -9.549 6.807 10.270 1.00 82.50 93 PHE A O 1
ATOM 762 N N . LYS A 1 94 ? -10.291 8.606 9.145 1.00 77.50 94 LYS A N 1
ATOM 763 C CA . LYS A 1 94 ? -9.047 8.889 8.436 1.00 77.50 94 LYS A CA 1
ATOM 764 C C . LYS A 1 94 ? -8.146 9.836 9.216 1.00 77.50 94 LYS A C 1
ATOM 766 O O . LYS A 1 94 ? -8.614 10.691 9.969 1.00 77.50 94 LYS A O 1
ATOM 771 N N . THR A 1 95 ? -6.840 9.674 9.042 1.00 65.69 95 THR A N 1
ATOM 772 C CA . THR A 1 95 ? -5.881 10.728 9.390 1.00 65.69 95 THR A CA 1
ATOM 773 C C . THR A 1 95 ? -5.678 11.655 8.196 1.00 65.69 95 THR A C 1
ATOM 775 O O . THR A 1 95 ? -6.016 11.321 7.065 1.00 65.69 95 THR A O 1
ATOM 778 N N . SER A 1 96 ? -5.084 12.823 8.438 1.00 57.38 96 SER A N 1
ATOM 779 C CA . SER A 1 96 ? -4.669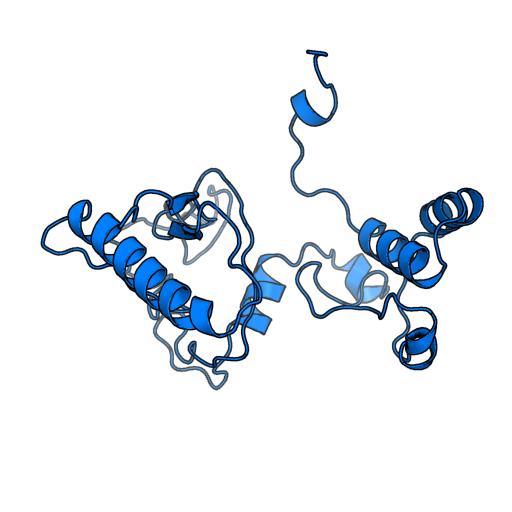 13.741 7.373 1.00 57.38 96 SER A CA 1
ATOM 780 C C . SER A 1 96 ? -3.459 13.245 6.570 1.00 57.38 96 SER A C 1
ATOM 782 O O . SER A 1 96 ? -3.060 13.906 5.619 1.00 57.38 96 SER A O 1
ATOM 784 N N . ASN A 1 97 ? -2.833 12.131 6.973 1.00 47.41 97 ASN A N 1
ATOM 785 C CA . ASN A 1 97 ? -1.569 11.662 6.419 1.00 47.41 97 ASN A CA 1
ATOM 786 C C . ASN A 1 97 ? -1.752 10.249 5.855 1.00 47.41 97 ASN A C 1
ATOM 788 O O . ASN A 1 97 ? -1.812 9.269 6.594 1.00 47.41 97 ASN A O 1
ATOM 792 N N . HIS A 1 98 ? -1.811 10.145 4.530 1.00 42.41 98 HIS A N 1
ATOM 793 C CA . HIS A 1 98 ? -1.940 8.866 3.841 1.00 42.41 98 HIS A CA 1
ATOM 794 C C . HIS A 1 98 ? -0.599 8.123 3.816 1.00 42.41 98 HIS A C 1
ATOM 796 O O . HIS A 1 98 ? 0.295 8.461 3.040 1.00 42.41 98 HIS A O 1
ATOM 802 N N . SER A 1 99 ? -0.458 7.073 4.619 1.00 34.44 99 SER A N 1
ATOM 803 C CA . SER A 1 99 ? 0.567 6.045 4.409 1.00 34.44 99 SER A CA 1
ATOM 804 C C . SER A 1 99 ? -0.091 4.723 4.019 1.00 34.44 99 SER A C 1
ATOM 806 O O . SER A 1 99 ? -1.191 4.379 4.451 1.00 34.44 99 SER A O 1
ATOM 808 N N . THR A 1 100 ? 0.562 3.994 3.114 1.00 34.00 100 THR A N 1
ATOM 809 C CA . THR A 1 100 ? 0.060 2.733 2.560 1.00 34.00 100 THR A CA 1
ATOM 810 C C . THR A 1 100 ? 0.929 1.582 3.048 1.00 34.00 100 THR A C 1
ATOM 812 O O . THR A 1 100 ? 2.136 1.590 2.816 1.00 34.00 100 THR A O 1
ATOM 815 N N . ASN A 1 101 ? 0.328 0.562 3.671 1.00 32.62 101 ASN A N 1
ATOM 816 C CA . ASN A 1 101 ? 1.084 -0.511 4.322 1.00 32.62 101 ASN A CA 1
ATOM 817 C C . ASN A 1 101 ? 0.903 -1.925 3.745 1.00 32.62 101 ASN A C 1
ATOM 819 O O . ASN A 1 101 ? -0.194 -2.366 3.389 1.00 32.62 101 ASN A O 1
ATOM 823 N N . ASN A 1 102 ? 2.035 -2.638 3.712 1.00 30.42 102 ASN A N 1
ATOM 824 C CA . ASN A 1 102 ? 2.378 -3.871 2.984 1.00 30.42 102 ASN A CA 1
ATOM 825 C C . ASN A 1 102 ? 1.663 -5.176 3.418 1.00 30.42 102 ASN A C 1
ATOM 827 O O . ASN A 1 102 ? 1.248 -5.348 4.565 1.00 30.42 102 ASN A O 1
ATOM 831 N N . LEU A 1 103 ? 1.565 -6.138 2.489 1.00 33.47 103 LEU A N 1
ATOM 832 C CA . LEU A 1 103 ? 1.032 -7.503 2.675 1.00 33.47 103 LEU A CA 1
ATOM 833 C C . LEU A 1 103 ? 2.062 -8.456 3.324 1.00 33.47 103 LEU A C 1
ATOM 835 O O . LEU A 1 103 ? 3.247 -8.391 3.015 1.00 33.47 103 LEU A O 1
ATOM 839 N N . SER A 1 104 ? 1.602 -9.417 4.140 1.00 31.09 104 SER A N 1
ATOM 840 C CA . SER A 1 104 ? 2.382 -10.602 4.538 1.00 31.09 104 SER A CA 1
ATOM 841 C C . SER A 1 104 ? 1.562 -11.900 4.404 1.00 31.09 104 SER A C 1
ATOM 843 O O . SER A 1 104 ? 0.332 -11.873 4.363 1.00 31.09 104 SER A O 1
ATOM 845 N N . LEU A 1 105 ? 2.265 -13.039 4.327 1.00 35.88 105 LEU A N 1
ATOM 846 C CA . LEU A 1 105 ? 1.794 -14.429 4.137 1.00 35.88 105 LEU A CA 1
ATOM 847 C C . LEU A 1 105 ? 0.812 -14.968 5.205 1.00 35.88 105 LEU A C 1
ATOM 849 O O . LEU A 1 105 ? 0.490 -16.154 5.209 1.00 35.88 105 LEU A O 1
ATOM 853 N N . THR A 1 106 ? 0.339 -14.131 6.123 1.00 57.44 106 THR A N 1
ATOM 854 C CA . THR A 1 106 ? -0.499 -14.523 7.258 1.00 57.44 106 THR A CA 1
ATOM 855 C C . THR A 1 106 ? -1.971 -14.222 6.970 1.00 57.44 106 THR A C 1
ATOM 857 O O . THR A 1 106 ? -2.395 -13.066 7.003 1.00 57.44 106 THR A O 1
ATOM 860 N N . THR A 1 107 ? -2.765 -15.259 6.694 1.00 64.38 107 THR A N 1
ATOM 861 C CA . THR A 1 107 ? -4.234 -15.179 6.633 1.00 64.38 107 THR A CA 1
ATOM 862 C C . THR A 1 107 ? -4.773 -14.793 8.008 1.00 64.38 107 THR A C 1
ATOM 864 O O . THR A 1 107 ? -4.533 -15.498 8.987 1.00 64.38 107 THR A O 1
ATOM 867 N N . ALA A 1 108 ? -5.467 -13.663 8.106 1.00 79.00 108 ALA A N 1
ATOM 868 C CA . ALA A 1 108 ? -5.940 -13.132 9.386 1.00 79.00 108 ALA A CA 1
ATOM 869 C C . ALA A 1 108 ? -7.175 -12.223 9.236 1.00 79.00 108 ALA A C 1
ATOM 871 O O . ALA A 1 108 ? -7.476 -11.433 10.131 1.00 79.00 108 ALA A O 1
ATOM 872 N N . CYS A 1 109 ? -7.889 -12.308 8.105 1.00 83.69 109 CYS A N 1
ATOM 873 C CA . CYS A 1 109 ? -9.022 -11.430 7.799 1.00 83.69 109 CYS A CA 1
ATOM 874 C C . CYS A 1 109 ? -10.270 -12.194 7.313 1.00 83.69 109 CYS A C 1
ATOM 876 O O . CYS A 1 109 ? -10.703 -11.966 6.185 1.00 83.69 109 CYS A O 1
ATOM 878 N N . PRO A 1 110 ? -10.860 -13.101 8.117 1.00 88.00 110 PRO A N 1
ATOM 879 C CA . PRO A 1 110 ? -12.043 -13.854 7.697 1.00 88.00 110 PRO A CA 1
ATOM 880 C C . PRO A 1 110 ? -13.354 -13.060 7.814 1.00 88.00 110 PRO A C 1
ATOM 882 O O . PRO A 1 110 ? -14.352 -13.454 7.214 1.00 88.00 110 PRO A O 1
ATOM 885 N N . ILE A 1 111 ? -13.383 -11.966 8.588 1.00 90.31 111 ILE A N 1
ATOM 886 C CA . ILE A 1 111 ? -14.598 -11.189 8.873 1.00 90.31 111 ILE A CA 1
ATOM 887 C C . ILE A 1 111 ? -14.468 -9.781 8.296 1.00 90.31 111 ILE A C 1
ATOM 889 O O . ILE A 1 111 ? -13.494 -9.083 8.580 1.00 90.31 111 ILE A O 1
ATOM 893 N N . TRP A 1 112 ? -15.491 -9.352 7.558 1.00 87.88 112 TRP A N 1
ATOM 894 C CA . TRP A 1 112 ? -15.592 -8.021 6.963 1.00 87.88 112 TRP A CA 1
ATOM 895 C C . TRP A 1 112 ? -16.957 -7.416 7.259 1.00 87.88 112 TRP A C 1
ATOM 897 O O . TRP A 1 112 ? -17.983 -8.030 6.970 1.00 87.88 112 TRP A O 1
ATOM 907 N N . ARG A 1 113 ? -16.981 -6.205 7.832 1.00 88.50 113 ARG A N 1
ATOM 908 C CA . ARG A 1 113 ? -18.216 -5.466 8.156 1.00 88.50 113 ARG A CA 1
ATOM 909 C C . ARG A 1 113 ? -19.248 -6.325 8.912 1.00 88.50 113 ARG A C 1
ATOM 911 O O . ARG A 1 113 ? -20.442 -6.286 8.641 1.00 88.50 113 ARG A O 1
ATOM 918 N N . GLY A 1 114 ? -18.775 -7.139 9.853 1.00 91.25 114 GLY A N 1
ATOM 919 C CA . GLY A 1 114 ? -19.589 -8.033 10.677 1.00 91.25 114 GLY A CA 1
ATOM 920 C C . GLY A 1 114 ? -19.994 -9.355 10.018 1.00 91.25 114 GLY A C 1
ATOM 921 O O . GLY A 1 114 ? -20.625 -10.171 10.685 1.00 91.25 114 GLY A O 1
ATOM 922 N N . TYR A 1 115 ? -19.618 -9.602 8.762 1.00 92.75 115 TYR A N 1
ATOM 923 C CA . TYR A 1 115 ? -19.949 -10.828 8.037 1.00 92.75 115 TYR A CA 1
ATOM 924 C C . TYR A 1 115 ? -18.738 -11.741 7.913 1.00 92.75 115 TYR A C 1
ATOM 926 O O . TYR A 1 115 ? -17.637 -11.292 7.592 1.00 92.75 115 TYR A O 1
ATOM 934 N N . LEU A 1 116 ? -18.953 -13.040 8.120 1.00 94.44 116 LEU A N 1
ATOM 935 C CA . LEU A 1 116 ? -17.971 -14.044 7.740 1.00 94.44 116 LEU A CA 1
ATOM 936 C C . LEU A 1 116 ? -17.878 -14.082 6.212 1.00 94.44 116 LEU A C 1
ATOM 938 O O . LEU A 1 116 ? -18.893 -14.165 5.521 1.00 94.44 116 LEU A O 1
ATOM 942 N N . SER A 1 117 ? -16.662 -14.025 5.695 1.00 89.94 117 SER A N 1
ATOM 943 C CA . SER A 1 117 ? -16.390 -14.114 4.266 1.00 89.94 117 SER A CA 1
ATOM 944 C C . SER A 1 117 ? -15.753 -15.452 3.915 1.00 89.94 117 SER A C 1
ATOM 946 O O . SER A 1 117 ? -15.139 -16.111 4.752 1.00 89.94 117 SER A O 1
ATOM 948 N N . ASN A 1 118 ? -15.874 -15.844 2.649 1.00 90.94 118 ASN A N 1
ATOM 949 C CA . ASN A 1 118 ? -15.185 -17.005 2.087 1.00 90.94 118 ASN A CA 1
ATOM 950 C C . ASN A 1 118 ? -13.748 -16.679 1.627 1.00 90.94 118 ASN A C 1
ATOM 952 O O . ASN A 1 118 ? -13.176 -17.426 0.837 1.00 90.94 118 ASN A O 1
ATOM 956 N N . VAL A 1 119 ? -13.178 -15.560 2.090 1.00 84.19 119 VAL A N 1
ATOM 957 C CA . VAL A 1 119 ? -11.809 -15.120 1.805 1.00 84.19 119 VAL A CA 1
ATOM 958 C C . VAL A 1 119 ? -11.142 -14.752 3.126 1.00 84.19 119 VAL A C 1
ATOM 960 O O . VAL A 1 119 ? -11.676 -13.992 3.918 1.00 84.19 119 VAL A O 1
ATOM 963 N N . ASP A 1 120 ? -9.946 -15.262 3.376 1.00 85.19 120 ASP A N 1
ATOM 964 C CA . ASP A 1 120 ? -9.225 -15.094 4.644 1.00 85.19 120 ASP A CA 1
ATOM 965 C C . ASP A 1 120 ? -8.090 -14.049 4.574 1.00 85.19 120 ASP A C 1
ATOM 967 O O . ASP A 1 120 ? -7.314 -13.871 5.524 1.00 85.19 120 ASP A O 1
ATOM 971 N N . ARG A 1 121 ? -8.001 -13.328 3.447 1.00 82.38 121 ARG A N 1
ATOM 972 C CA . ARG A 1 121 ? -6.943 -12.363 3.105 1.00 82.38 121 ARG A CA 1
ATOM 973 C C . ARG A 1 121 ? -7.509 -10.978 2.818 1.00 82.38 121 ARG A C 1
ATOM 975 O O . ARG A 1 121 ? -8.528 -10.834 2.151 1.00 82.38 121 ARG A O 1
ATOM 982 N N . ARG A 1 122 ? -6.762 -9.944 3.216 1.00 86.50 122 ARG A N 1
ATOM 983 C CA . ARG A 1 122 ? -7.093 -8.532 2.944 1.00 86.50 122 ARG A CA 1
ATOM 984 C C . ARG A 1 122 ? -6.714 -8.021 1.551 1.00 86.50 122 ARG A C 1
ATOM 986 O O . ARG A 1 122 ? -7.187 -6.964 1.156 1.00 86.50 122 ARG A O 1
ATOM 993 N N . TRP A 1 123 ? -5.881 -8.748 0.804 1.00 85.81 123 TRP A N 1
ATOM 994 C CA . TRP A 1 123 ? -5.236 -8.244 -0.418 1.00 85.81 123 TRP A CA 1
ATOM 995 C C . TRP A 1 123 ? -6.206 -7.694 -1.466 1.00 85.81 123 TRP A C 1
ATOM 997 O O . TRP A 1 123 ? -6.066 -6.554 -1.896 1.00 85.81 123 TRP A O 1
ATOM 1007 N N . ASN A 1 124 ? -7.226 -8.476 -1.823 1.00 85.88 124 ASN A N 1
ATOM 1008 C CA . ASN A 1 124 ? -8.187 -8.082 -2.853 1.00 85.88 124 ASN A CA 1
ATOM 1009 C C . ASN A 1 124 ? -8.985 -6.838 -2.450 1.00 85.88 124 ASN A C 1
ATOM 1011 O O . ASN A 1 124 ? -9.398 -6.072 -3.312 1.00 85.88 124 ASN A O 1
ATOM 1015 N N . ILE A 1 125 ? -9.210 -6.642 -1.150 1.00 86.62 125 ILE A N 1
ATOM 1016 C CA . ILE A 1 125 ? -9.927 -5.474 -0.640 1.00 86.62 125 ILE A CA 1
ATOM 1017 C C . ILE A 1 125 ? -9.015 -4.252 -0.704 1.00 86.62 125 ILE A C 1
ATOM 1019 O O . ILE A 1 125 ? -9.409 -3.259 -1.297 1.00 86.62 125 ILE A O 1
ATOM 1023 N N . LEU A 1 126 ? -7.778 -4.346 -0.209 1.00 85.75 126 LEU A N 1
ATOM 1024 C CA . LEU A 1 126 ? -6.818 -3.232 -0.255 1.00 85.75 126 LEU A CA 1
ATOM 1025 C C . LEU A 1 126 ? -6.502 -2.776 -1.675 1.00 85.75 126 LEU A C 1
ATOM 1027 O O . LEU A 1 126 ? -6.450 -1.584 -1.950 1.00 85.75 126 LEU A O 1
ATOM 1031 N N . SER A 1 127 ? -6.315 -3.736 -2.580 1.00 89.38 127 SER A N 1
ATOM 1032 C CA . SER A 1 127 ? -6.073 -3.449 -3.990 1.00 89.38 127 SER A CA 1
ATOM 1033 C C . SER A 1 127 ? -7.195 -2.597 -4.581 1.00 89.38 127 SER A C 1
ATOM 1035 O O . SER A 1 127 ? -6.941 -1.660 -5.329 1.00 89.38 127 SER A O 1
ATOM 1037 N N . ARG A 1 128 ? -8.440 -2.879 -4.186 1.00 88.56 128 ARG A N 1
ATOM 1038 C CA . ARG A 1 128 ? -9.628 -2.168 -4.664 1.00 88.56 128 ARG A CA 1
ATOM 1039 C C . ARG A 1 128 ? -9.887 -0.849 -3.946 1.00 88.56 128 ARG A C 1
ATOM 1041 O O . ARG A 1 128 ? -10.538 0.005 -4.529 1.00 88.56 128 ARG A O 1
ATOM 1048 N N . THR A 1 129 ? -9.415 -0.671 -2.710 1.00 85.88 129 THR A N 1
ATOM 1049 C CA . THR A 1 129 ? -9.587 0.600 -1.980 1.00 85.88 129 THR A CA 1
ATOM 1050 C C . THR A 1 129 ? -8.761 1.741 -2.561 1.00 85.88 129 THR A C 1
ATOM 1052 O O . THR A 1 129 ? -9.042 2.893 -2.267 1.00 85.88 129 THR A O 1
ATOM 1055 N N . THR A 1 130 ? -7.749 1.433 -3.370 1.00 84.94 130 THR A N 1
ATOM 1056 C CA . THR A 1 130 ? -6.857 2.414 -4.003 1.00 84.94 130 THR A CA 1
ATOM 1057 C C . THR A 1 130 ? -6.784 2.217 -5.517 1.00 84.94 130 THR A C 1
ATOM 1059 O O . THR A 1 130 ? -5.789 2.572 -6.144 1.00 84.94 130 THR A O 1
ATOM 1062 N N . ASP A 1 131 ? -7.818 1.608 -6.106 1.00 92.50 131 ASP A N 1
ATOM 1063 C CA . ASP A 1 131 ? -7.921 1.431 -7.553 1.00 92.50 131 ASP A CA 1
ATOM 1064 C C . ASP A 1 131 ? -8.451 2.719 -8.190 1.00 92.50 131 ASP A C 1
ATOM 1066 O O . ASP A 1 131 ? -9.644 3.011 -8.132 1.00 92.50 131 ASP A O 1
ATOM 1070 N N . ASP A 1 132 ? -7.534 3.495 -8.757 1.00 93.94 132 ASP A N 1
ATOM 1071 C CA . ASP A 1 132 ? -7.771 4.791 -9.393 1.00 93.94 132 ASP A CA 1
ATOM 1072 C C . ASP A 1 132 ? -8.115 4.685 -10.884 1.00 93.94 132 ASP A C 1
ATOM 1074 O O . ASP A 1 132 ? -8.324 5.702 -11.539 1.00 93.94 132 ASP A O 1
ATOM 1078 N N . ARG A 1 133 ? -8.202 3.465 -11.429 1.00 95.44 133 ARG A N 1
ATOM 1079 C CA . ARG A 1 133 ? -8.469 3.259 -12.853 1.00 95.44 133 ARG A CA 1
ATOM 1080 C C . ARG A 1 133 ? -9.860 3.748 -13.242 1.00 95.44 133 ARG A C 1
ATOM 1082 O O . ARG A 1 133 ? -10.882 3.339 -12.686 1.00 95.44 133 ARG A O 1
ATOM 1089 N N . THR A 1 134 ? -9.899 4.550 -14.289 1.00 95.25 134 THR A N 1
ATOM 1090 C CA . THR A 1 134 ? -11.104 4.916 -15.021 1.00 95.25 134 THR A CA 1
ATOM 1091 C C . THR A 1 134 ? -11.693 3.706 -15.751 1.00 95.25 134 THR A C 1
ATOM 1093 O O . THR A 1 134 ? -11.031 2.698 -16.014 1.00 95.25 134 THR A O 1
ATOM 1096 N N . LYS A 1 135 ? -12.972 3.809 -16.130 1.00 95.50 135 LYS A N 1
ATOM 1097 C CA . LYS A 1 135 ? -13.627 2.784 -16.960 1.00 95.50 135 LYS A CA 1
ATOM 1098 C C . LYS A 1 135 ? -12.906 2.593 -18.291 1.00 95.50 135 LYS A C 1
ATOM 1100 O O . LYS A 1 135 ? -12.736 1.460 -18.720 1.00 95.50 135 LYS A O 1
ATOM 1105 N N . GLU A 1 136 ? -12.452 3.689 -18.892 1.00 95.38 136 GLU A N 1
ATOM 1106 C CA . GLU A 1 136 ? -11.723 3.671 -20.157 1.00 95.38 136 GLU A CA 1
ATOM 1107 C C . GLU A 1 136 ? -10.410 2.890 -20.037 1.00 95.38 136 GLU A C 1
ATOM 1109 O O . GLU A 1 136 ? -10.135 2.021 -20.861 1.00 95.38 136 GLU A O 1
ATOM 1114 N N . GLU A 1 137 ? -9.631 3.119 -18.977 1.00 94.81 137 GLU A N 1
ATOM 1115 C CA . GLU A 1 137 ? -8.369 2.404 -18.755 1.00 94.81 137 GLU A CA 1
ATOM 1116 C C . GLU A 1 137 ? -8.563 0.898 -18.555 1.00 94.81 137 GLU A C 1
ATOM 1118 O O . GLU A 1 137 ? -7.694 0.107 -18.940 1.00 94.81 137 GLU A O 1
ATOM 1123 N N . ILE A 1 138 ? -9.698 0.497 -17.974 1.00 93.12 138 ILE A N 1
ATOM 1124 C CA . ILE A 1 138 ? -10.075 -0.909 -17.799 1.00 93.12 138 ILE A CA 1
ATOM 1125 C C . ILE A 1 138 ? -10.544 -1.510 -19.130 1.00 93.12 138 ILE A C 1
ATOM 1127 O O . ILE A 1 138 ? -10.050 -2.563 -19.529 1.00 93.12 138 ILE A O 1
ATOM 1131 N N . GLU A 1 139 ? -11.481 -0.859 -19.822 1.00 94.50 139 GLU A N 1
ATOM 1132 C CA . GLU A 1 139 ? -12.105 -1.364 -21.055 1.00 94.50 139 GLU A CA 1
ATOM 1133 C C . GLU A 1 139 ? -11.111 -1.441 -22.218 1.00 94.50 139 GLU A C 1
ATOM 1135 O O . GLU A 1 139 ? -11.074 -2.442 -22.936 1.00 94.50 139 GLU A O 1
ATOM 1140 N N . ASN A 1 140 ? -10.245 -0.436 -22.353 1.00 92.50 140 ASN A N 1
ATOM 1141 C CA . ASN A 1 140 ? -9.191 -0.401 -23.367 1.00 92.50 140 ASN A CA 1
ATOM 1142 C C . ASN A 1 140 ? -7.927 -1.160 -22.941 1.00 92.50 140 ASN A C 1
ATOM 1144 O O . ASN A 1 140 ? -6.947 -1.197 -23.686 1.00 92.50 140 ASN A O 1
ATOM 1148 N N . ASN A 1 141 ? -7.936 -1.781 -21.756 1.00 88.31 141 ASN A N 1
ATOM 1149 C CA . ASN A 1 141 ? -6.824 -2.563 -21.223 1.00 88.31 141 ASN A CA 1
ATOM 1150 C C . ASN A 1 141 ? -5.500 -1.769 -21.169 1.00 88.31 141 ASN A C 1
ATOM 1152 O O . ASN A 1 141 ? -4.417 -2.325 -21.377 1.00 88.31 141 ASN A O 1
ATOM 1156 N N . ILE A 1 142 ? -5.601 -0.463 -20.894 1.00 89.88 142 ILE A N 1
ATOM 1157 C CA . ILE A 1 142 ? -4.458 0.438 -20.691 1.00 89.88 142 ILE A CA 1
ATOM 1158 C C . ILE A 1 142 ? -3.756 0.034 -19.392 1.00 89.88 142 ILE A C 1
ATOM 1160 O O . ILE A 1 142 ? -2.531 -0.081 -19.352 1.00 89.88 142 ILE A O 1
ATOM 1164 N N . LEU A 1 143 ? -4.533 -0.272 -18.346 1.00 91.19 143 LEU A N 1
ATOM 1165 C CA . LEU A 1 143 ? -4.024 -0.613 -17.021 1.00 91.19 143 LEU A CA 1
ATOM 1166 C C . LEU A 1 143 ? -4.609 -1.935 -16.505 1.00 91.19 143 LEU A C 1
ATOM 1168 O O . LEU A 1 143 ? -5.747 -2.010 -16.037 1.00 91.19 143 LEU A O 1
ATOM 1172 N N . HIS A 1 144 ? -3.791 -2.990 -16.528 1.00 86.81 144 HIS A N 1
ATOM 1173 C CA . HIS A 1 144 ? -4.223 -4.353 -16.185 1.00 86.81 144 HIS A CA 1
A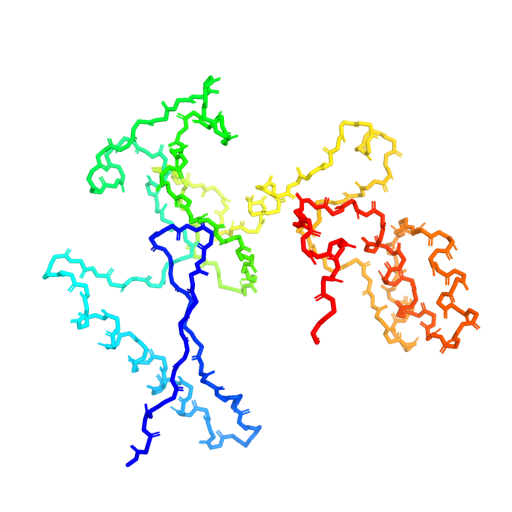TOM 1174 C C . HIS A 1 144 ? -4.653 -4.536 -14.720 1.00 86.81 144 HIS A C 1
ATOM 1176 O O . HIS A 1 144 ? -5.533 -5.346 -14.425 1.00 86.81 144 HIS A O 1
ATOM 1182 N N . SER A 1 145 ? -4.055 -3.793 -13.790 1.00 90.44 145 SER A N 1
ATOM 1183 C CA . SER A 1 145 ? -4.287 -3.940 -12.350 1.00 90.44 145 SER A CA 1
ATOM 1184 C C . SER A 1 145 ? -4.355 -2.591 -11.638 1.00 90.44 145 SER A C 1
ATOM 1186 O O . SER A 1 145 ? -3.874 -1.580 -12.147 1.00 90.44 145 SER A O 1
ATOM 1188 N N . SER A 1 146 ? -4.936 -2.579 -10.436 1.00 93.06 146 SER A N 1
ATOM 1189 C CA . SER A 1 146 ? -4.818 -1.442 -9.515 1.00 93.06 146 SER A CA 1
ATOM 1190 C C . SER A 1 146 ? -3.346 -1.097 -9.268 1.00 93.06 146 SER A C 1
ATOM 1192 O O . SER A 1 146 ? -2.477 -1.976 -9.289 1.00 93.06 146 SER A O 1
ATOM 1194 N N . ARG A 1 147 ? -3.063 0.176 -8.978 1.00 92.38 147 ARG A N 1
ATOM 1195 C CA . ARG A 1 147 ? -1.729 0.631 -8.555 1.00 92.38 147 ARG A CA 1
ATOM 1196 C C . ARG A 1 147 ? -1.220 -0.124 -7.322 1.00 92.38 147 ARG A C 1
ATOM 1198 O O . ARG A 1 147 ? -0.024 -0.357 -7.184 1.00 92.38 147 ARG A O 1
ATOM 1205 N N . TYR A 1 148 ? -2.135 -0.564 -6.458 1.00 90.75 148 TYR A N 1
ATOM 1206 C CA . TYR A 1 148 ? -1.836 -1.455 -5.348 1.00 90.75 148 TYR A CA 1
ATOM 1207 C C . TYR A 1 148 ? -2.130 -2.894 -5.775 1.00 90.75 148 TYR A C 1
ATOM 1209 O O . TYR A 1 148 ? -3.238 -3.408 -5.609 1.00 90.75 148 TYR A O 1
ATOM 1217 N N . SER A 1 149 ? -1.150 -3.549 -6.391 1.00 90.62 149 SER A N 1
ATOM 1218 C CA . SER A 1 149 ? -1.282 -4.918 -6.893 1.00 90.62 149 SER A CA 1
ATOM 1219 C C . SER A 1 149 ? 0.036 -5.688 -6.815 1.00 90.62 149 SER A C 1
ATOM 1221 O O . SER A 1 149 ? 0.998 -5.254 -6.179 1.00 90.62 149 SER A O 1
ATOM 1223 N N . SER A 1 150 ? 0.039 -6.917 -7.335 1.00 91.00 150 SER A N 1
ATOM 1224 C CA . SER A 1 150 ? 1.221 -7.774 -7.306 1.00 91.00 150 SER A CA 1
ATOM 1225 C C . SER A 1 150 ? 2.301 -7.203 -8.221 1.00 91.00 150 SER A C 1
ATOM 1227 O O . SER A 1 150 ? 1.996 -6.498 -9.177 1.00 91.00 150 SER A O 1
ATOM 1229 N N . VAL A 1 151 ? 3.564 -7.516 -7.930 1.00 92.19 151 VAL A N 1
ATOM 1230 C CA . VAL A 1 151 ? 4.701 -7.027 -8.722 1.00 92.19 151 VAL A CA 1
ATOM 1231 C C . VAL A 1 151 ? 4.530 -7.423 -10.190 1.00 92.19 151 VAL A C 1
ATOM 1233 O O . VAL A 1 151 ? 4.378 -8.604 -10.493 1.00 92.19 151 VAL A O 1
ATOM 1236 N N . SER A 1 152 ? 4.585 -6.438 -11.088 1.00 91.81 152 SER A N 1
ATOM 1237 C CA . SER A 1 152 ? 4.317 -6.641 -12.517 1.00 91.81 152 SER A CA 1
ATOM 1238 C C . SER A 1 152 ? 5.488 -7.264 -13.284 1.00 91.81 152 SER A C 1
ATOM 1240 O O . SER A 1 152 ? 5.281 -7.830 -14.353 1.00 91.81 152 SER A O 1
ATOM 1242 N N . CYS A 1 153 ? 6.725 -7.138 -12.788 1.00 93.31 153 CYS A N 1
ATOM 1243 C CA . CYS A 1 153 ? 7.900 -7.683 -13.466 1.00 93.31 153 CYS A CA 1
ATOM 1244 C C . CYS A 1 153 ? 9.151 -7.835 -12.591 1.00 93.31 153 CYS A C 1
ATOM 1246 O O . CYS A 1 153 ? 9.358 -7.101 -11.625 1.00 93.31 153 CYS A O 1
ATOM 1248 N N . TYR A 1 154 ? 10.050 -8.722 -13.014 1.00 95.06 154 TYR A N 1
ATOM 1249 C CA . TYR A 1 154 ? 11.405 -8.870 -12.491 1.00 95.06 154 TYR A CA 1
ATOM 1250 C C . TYR A 1 154 ? 12.360 -7.808 -13.047 1.00 95.06 154 TYR A C 1
ATOM 1252 O O . TYR A 1 154 ? 12.315 -7.479 -14.236 1.00 95.06 154 TYR A O 1
ATOM 1260 N N . LEU A 1 155 ? 13.269 -7.334 -12.188 1.00 95.75 155 LEU A N 1
ATOM 1261 C CA . LEU A 1 155 ? 14.250 -6.287 -12.505 1.00 95.75 155 LEU A CA 1
ATOM 1262 C C . LEU A 1 155 ? 15.581 -6.832 -13.031 1.00 95.75 155 LEU A C 1
ATOM 1264 O O . LEU A 1 155 ? 16.223 -6.202 -13.865 1.00 95.75 155 LEU A O 1
ATOM 1268 N N . SER A 1 156 ? 16.031 -7.982 -12.525 1.00 94.56 156 SER A N 1
ATOM 1269 C CA . SER A 1 156 ? 17.359 -8.513 -12.839 1.00 94.56 156 SER A CA 1
ATOM 1270 C C . SER A 1 156 ? 17.441 -8.989 -14.285 1.00 94.56 156 SER A C 1
ATOM 1272 O O . SER A 1 156 ? 16.492 -9.572 -14.817 1.00 94.56 156 SER A O 1
ATOM 1274 N N . GLN A 1 157 ? 18.610 -8.811 -14.903 1.00 90.44 157 GLN A N 1
ATOM 1275 C CA . GLN A 1 157 ? 18.853 -9.266 -16.274 1.00 90.44 157 GLN A CA 1
ATOM 1276 C C . GLN A 1 157 ? 18.634 -10.780 -16.421 1.00 90.44 157 GLN A C 1
ATOM 1278 O O . GLN A 1 157 ? 18.035 -11.246 -17.384 1.00 90.44 157 GLN A O 1
ATOM 1283 N N . THR A 1 158 ? 19.065 -11.553 -15.423 1.00 94.19 158 THR A N 1
ATOM 1284 C CA . THR A 1 158 ? 18.951 -13.018 -15.410 1.00 94.19 158 THR A CA 1
ATOM 1285 C C . THR A 1 158 ? 17.519 -13.519 -15.246 1.00 94.19 158 THR A C 1
ATOM 1287 O O . THR A 1 158 ? 17.233 -14.655 -15.613 1.00 94.19 158 THR A O 1
ATOM 1290 N N . SER A 1 159 ? 16.613 -12.694 -14.715 1.00 93.94 159 SER A N 1
ATOM 1291 C CA . SER A 1 159 ? 15.208 -13.058 -14.515 1.00 93.94 159 SER A CA 1
ATOM 1292 C C . SER A 1 159 ? 14.283 -12.479 -15.582 1.00 93.94 159 SER A C 1
ATOM 1294 O O . SER A 1 159 ? 13.078 -12.692 -15.495 1.00 93.94 159 SER A O 1
ATOM 1296 N N . GLN A 1 160 ? 14.811 -11.789 -16.604 1.00 89.94 160 GLN A N 1
ATOM 1297 C CA . GLN A 1 160 ? 13.974 -11.239 -17.677 1.00 89.94 160 GLN A CA 1
ATOM 1298 C C . GLN A 1 160 ? 13.189 -12.325 -18.422 1.00 89.94 160 GLN A C 1
ATOM 1300 O O . GLN A 1 160 ? 12.058 -12.082 -18.826 1.00 89.94 160 GLN A O 1
ATOM 1305 N N . ILE A 1 161 ? 13.743 -13.539 -18.508 1.00 93.25 161 ILE A N 1
ATOM 1306 C CA . ILE A 1 161 ? 13.088 -14.715 -19.099 1.00 93.25 161 ILE A CA 1
ATOM 1307 C C . ILE A 1 161 ? 11.791 -15.126 -18.385 1.00 93.25 161 ILE A C 1
ATOM 1309 O O . ILE A 1 161 ? 10.983 -15.837 -18.970 1.00 93.25 161 ILE A O 1
ATOM 1313 N N . TYR A 1 162 ? 11.598 -14.700 -17.132 1.00 94.88 162 TYR A N 1
ATOM 1314 C CA . TYR A 1 162 ? 10.404 -14.994 -16.339 1.00 94.88 162 TYR A CA 1
ATOM 1315 C C . TYR A 1 162 ? 9.343 -13.889 -16.429 1.00 94.88 162 TYR A C 1
ATOM 1317 O O . TYR A 1 162 ? 8.321 -13.983 -15.763 1.00 94.88 162 TYR A O 1
ATOM 1325 N N . ASN A 1 163 ? 9.571 -12.827 -17.210 1.00 93.81 163 ASN A N 1
ATOM 1326 C CA . ASN A 1 163 ? 8.550 -11.816 -17.492 1.00 93.81 163 ASN A CA 1
ATOM 1327 C C . ASN A 1 163 ? 7.652 -12.288 -18.642 1.00 93.81 163 ASN A C 1
ATOM 1329 O O . ASN A 1 163 ? 7.726 -11.781 -19.758 1.00 93.81 163 ASN A O 1
ATOM 1333 N N . ASP A 1 164 ? 6.830 -13.291 -18.363 1.00 93.31 164 ASP A N 1
ATOM 1334 C CA . ASP A 1 164 ? 5.886 -13.907 -19.299 1.00 93.31 164 ASP A CA 1
ATOM 1335 C C . ASP A 1 164 ? 4.543 -13.161 -19.391 1.00 93.31 164 ASP A C 1
ATOM 1337 O O . ASP A 1 164 ? 3.783 -13.341 -20.344 1.00 93.31 164 ASP A O 1
ATOM 1341 N N . ILE A 1 165 ? 4.266 -12.276 -18.434 1.00 90.81 165 ILE A N 1
ATOM 1342 C CA . ILE A 1 165 ? 3.107 -11.385 -18.445 1.00 90.81 165 ILE A CA 1
ATOM 1343 C C . ILE A 1 165 ? 3.471 -10.086 -19.167 1.00 90.81 165 ILE A C 1
ATOM 1345 O O . ILE A 1 165 ? 4.381 -9.356 -18.765 1.00 90.81 165 ILE A O 1
ATOM 1349 N N . LYS A 1 166 ? 2.724 -9.766 -20.228 1.00 88.56 166 LYS A N 1
ATOM 1350 C CA . LYS A 1 166 ? 2.866 -8.489 -20.931 1.00 88.56 166 LYS A CA 1
ATOM 1351 C C . LYS A 1 166 ? 2.371 -7.349 -20.040 1.00 88.56 166 LYS A C 1
ATOM 1353 O O . LYS A 1 166 ? 1.266 -7.410 -19.508 1.00 88.56 166 LYS A O 1
ATOM 1358 N N . ILE A 1 167 ? 3.182 -6.301 -19.932 1.00 92.62 167 ILE A N 1
ATOM 1359 C CA . ILE A 1 167 ? 2.837 -5.061 -19.236 1.00 92.62 167 ILE A CA 1
ATOM 1360 C C . ILE A 1 167 ? 2.923 -3.897 -20.217 1.00 92.62 167 ILE A C 1
ATOM 1362 O O . ILE A 1 167 ? 3.814 -3.866 -21.069 1.00 92.62 167 ILE A O 1
ATOM 1366 N N . ASN A 1 168 ? 2.010 -2.942 -20.089 1.00 95.12 168 ASN A N 1
ATOM 1367 C CA . ASN A 1 168 ? 2.130 -1.667 -20.785 1.00 95.12 168 ASN A CA 1
ATOM 1368 C C . ASN A 1 168 ? 3.205 -0.813 -20.103 1.00 95.12 168 ASN A C 1
ATOM 1370 O O . ASN A 1 168 ? 3.406 -0.926 -18.890 1.00 95.12 168 ASN A O 1
ATOM 1374 N N . ILE A 1 169 ? 3.883 0.036 -20.871 1.00 96.00 169 ILE A N 1
ATOM 1375 C 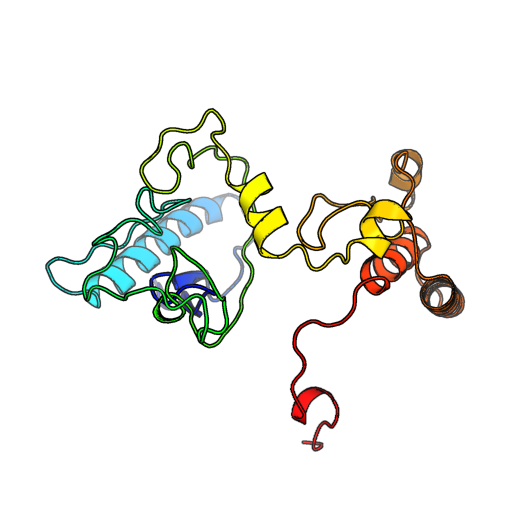CA . ILE A 1 169 ? 4.916 0.954 -20.381 1.00 96.00 169 ILE A CA 1
ATOM 1376 C C . ILE A 1 169 ? 4.780 2.310 -21.063 1.00 96.00 169 ILE A C 1
ATOM 1378 O O . ILE A 1 169 ? 4.324 2.382 -22.204 1.00 96.00 169 ILE A O 1
ATOM 1382 N N . ASP A 1 170 ? 5.231 3.361 -20.388 1.00 97.12 170 ASP A N 1
ATOM 1383 C CA . ASP A 1 170 ? 5.474 4.649 -21.021 1.00 97.12 170 ASP A CA 1
ATOM 1384 C C . ASP A 1 170 ? 6.766 4.584 -21.858 1.00 97.12 170 ASP A C 1
ATOM 1386 O O . ASP A 1 170 ? 7.870 4.392 -21.339 1.00 97.12 170 ASP A O 1
ATOM 1390 N N . HIS A 1 171 ? 6.630 4.703 -23.178 1.00 97.31 171 HIS A N 1
ATOM 1391 C CA . HIS A 1 171 ? 7.759 4.569 -24.098 1.00 97.31 171 HIS A CA 1
ATOM 1392 C C . HIS A 1 171 ? 8.736 5.750 -24.045 1.00 97.31 171 HIS A C 1
ATOM 1394 O O . HIS A 1 171 ? 9.927 5.551 -24.293 1.00 97.31 171 HIS A O 1
ATOM 1400 N N . GLU A 1 172 ? 8.270 6.952 -23.710 1.00 98.19 172 GLU A N 1
ATOM 1401 C CA . GLU A 1 172 ? 9.118 8.141 -23.608 1.00 98.19 172 GLU A CA 1
ATOM 1402 C C . GLU A 1 172 ? 9.993 8.065 -22.354 1.00 98.19 172 GLU A C 1
ATOM 1404 O O . GLU A 1 172 ? 11.216 8.233 -22.428 1.00 98.19 172 GLU A O 1
ATOM 1409 N N . VAL A 1 173 ? 9.391 7.706 -21.217 1.00 98.19 173 VAL A N 1
ATOM 1410 C CA . VAL A 1 173 ? 10.112 7.456 -19.962 1.00 98.19 173 VAL A CA 1
ATOM 1411 C C . VAL A 1 173 ? 11.104 6.313 -20.141 1.00 98.19 173 VAL A C 1
ATOM 1413 O O . VAL A 1 173 ? 12.270 6.442 -19.762 1.00 98.19 173 VAL A O 1
ATOM 1416 N N . TYR A 1 174 ? 10.681 5.210 -20.766 1.00 98.25 174 TYR A N 1
ATOM 1417 C CA . TYR A 1 174 ? 11.568 4.083 -21.046 1.00 98.25 174 TYR A CA 1
ATOM 1418 C C . TYR A 1 174 ? 12.792 4.514 -21.860 1.00 98.25 174 TYR A C 1
ATOM 1420 O O . TYR A 1 174 ? 13.924 4.257 -21.449 1.00 98.25 174 TYR A O 1
ATOM 1428 N N . GLN A 1 175 ? 12.585 5.207 -22.984 1.00 98.44 175 GLN A N 1
ATOM 1429 C CA . GLN A 1 175 ? 13.685 5.621 -23.851 1.00 98.44 175 GLN A CA 1
ATOM 1430 C C . GLN A 1 175 ? 14.613 6.620 -23.154 1.00 98.44 175 GLN A C 1
ATOM 1432 O O . GLN A 1 175 ? 15.830 6.540 -23.311 1.00 98.44 175 GLN A O 1
ATOM 1437 N N . THR A 1 176 ? 14.056 7.517 -22.341 1.00 98.50 176 THR A N 1
ATOM 1438 C CA . THR A 1 176 ? 14.833 8.450 -21.520 1.00 98.50 176 THR A CA 1
ATOM 1439 C C . THR A 1 176 ? 15.750 7.700 -20.558 1.00 98.50 176 THR A C 1
ATOM 1441 O O . THR A 1 176 ? 16.938 8.008 -20.482 1.00 98.50 176 THR A O 1
ATOM 1444 N N . LEU A 1 177 ? 15.242 6.678 -19.866 1.00 98.19 177 LEU A N 1
ATOM 1445 C CA . LEU A 1 177 ? 16.038 5.868 -18.942 1.00 98.19 177 LEU A CA 1
ATOM 1446 C C . LEU A 1 177 ? 17.130 5.075 -19.671 1.00 98.19 177 LEU A C 1
ATOM 1448 O O . LEU A 1 177 ? 18.274 5.064 -19.220 1.00 98.19 177 LEU A O 1
ATOM 1452 N N . ILE A 1 178 ? 16.811 4.465 -20.815 1.00 98.12 178 ILE A N 1
ATOM 1453 C CA . ILE A 1 178 ? 17.790 3.732 -21.632 1.00 98.12 178 ILE A CA 1
ATOM 1454 C C . ILE A 1 178 ? 18.902 4.655 -22.147 1.00 98.12 178 ILE A C 1
ATOM 1456 O O . ILE A 1 178 ? 20.074 4.297 -22.069 1.00 98.12 178 ILE A O 1
ATOM 1460 N N . ASN A 1 179 ? 18.563 5.859 -22.615 1.00 98.19 179 ASN A N 1
ATOM 1461 C CA . ASN A 1 179 ? 19.541 6.843 -23.092 1.00 98.19 179 ASN A CA 1
ATOM 1462 C C . ASN A 1 179 ? 20.490 7.344 -21.985 1.00 98.19 179 ASN A C 1
ATOM 1464 O O . ASN A 1 179 ? 21.522 7.931 -22.297 1.00 98.19 179 ASN A O 1
ATOM 1468 N N . ASN A 1 180 ? 20.139 7.125 -20.714 1.00 98.12 180 ASN A N 1
ATOM 1469 C CA . ASN A 1 180 ? 20.941 7.462 -19.536 1.00 98.12 180 ASN A CA 1
ATOM 1470 C C . ASN A 1 180 ? 21.541 6.207 -18.867 1.00 98.12 180 ASN A C 1
ATOM 1472 O O . ASN A 1 180 ? 21.738 6.182 -17.653 1.00 98.12 180 ASN A O 1
ATOM 1476 N N . ASP A 1 181 ? 21.793 5.150 -19.647 1.00 97.12 181 ASP A N 1
ATOM 1477 C CA . ASP A 1 181 ? 22.454 3.910 -19.214 1.00 97.12 181 ASP A CA 1
ATOM 1478 C C . ASP A 1 181 ? 21.724 3.145 -18.086 1.00 97.12 181 ASP A C 1
ATOM 1480 O O . ASP A 1 181 ? 22.325 2.361 -17.343 1.00 97.12 181 ASP A O 1
ATOM 1484 N N . CYS A 1 182 ? 20.404 3.328 -17.944 1.00 96.81 182 CYS A N 1
ATOM 1485 C CA . CYS A 1 182 ? 19.607 2.541 -17.005 1.00 96.81 182 CYS A CA 1
ATOM 1486 C C . CYS A 1 182 ? 19.462 1.090 -17.509 1.00 96.81 182 CYS A C 1
ATOM 1488 O O . CYS A 1 182 ? 19.091 0.885 -18.668 1.00 96.81 182 CYS A O 1
ATOM 1490 N N . PRO A 1 183 ? 19.679 0.061 -16.665 1.00 96.06 183 PRO A N 1
ATOM 1491 C CA . PRO A 1 183 ? 19.470 -1.326 -17.068 1.00 96.06 183 PRO A CA 1
ATOM 1492 C C . PRO A 1 183 ? 18.038 -1.577 -17.552 1.00 96.06 183 PRO A C 1
ATOM 1494 O O . PRO A 1 183 ? 17.081 -1.180 -16.891 1.00 96.06 183 PRO A O 1
ATOM 1497 N N . GLU A 1 184 ? 17.883 -2.313 -18.652 1.00 94.19 184 GLU A N 1
ATOM 1498 C CA . GLU A 1 184 ? 16.598 -2.546 -19.330 1.00 94.19 184 GLU A CA 1
ATOM 1499 C C . GLU A 1 184 ? 15.472 -3.012 -18.393 1.00 94.19 184 GLU A C 1
ATOM 1501 O O . GLU A 1 184 ? 14.371 -2.458 -18.409 1.00 94.19 184 GLU A O 1
ATOM 1506 N N . GLY A 1 185 ? 15.742 -3.990 -17.522 1.00 94.75 185 GLY A N 1
ATOM 1507 C CA . GLY A 1 185 ? 14.749 -4.488 -16.566 1.00 94.75 185 GLY A CA 1
ATOM 1508 C C . GLY A 1 185 ? 14.287 -3.435 -15.551 1.00 94.75 185 GLY A C 1
ATOM 1509 O O . GLY A 1 185 ? 13.126 -3.443 -15.142 1.00 94.75 185 GLY A O 1
ATOM 1510 N N . VAL A 1 186 ? 15.172 -2.506 -15.179 1.00 96.44 186 VAL A N 1
ATOM 1511 C CA . VAL A 1 186 ? 14.873 -1.380 -14.282 1.00 96.44 186 VAL A CA 1
ATOM 1512 C C . VAL A 1 186 ? 14.126 -0.284 -15.042 1.00 96.44 186 VAL A C 1
ATOM 1514 O O . VAL A 1 186 ? 13.088 0.177 -14.570 1.00 96.44 186 VAL A O 1
ATOM 1517 N N . ALA A 1 187 ? 14.591 0.070 -16.243 1.00 96.88 187 ALA A N 1
ATOM 1518 C CA . ALA A 1 187 ? 13.948 1.054 -17.108 1.00 96.88 187 ALA A CA 1
ATOM 1519 C C . ALA A 1 187 ? 12.495 0.670 -17.416 1.00 96.88 187 ALA A C 1
ATOM 1521 O O . ALA A 1 187 ? 11.584 1.478 -17.253 1.00 96.88 187 ALA A O 1
ATOM 1522 N N . ARG A 1 188 ? 12.258 -0.597 -17.775 1.00 95.56 188 ARG A N 1
ATOM 1523 C CA . ARG A 1 188 ? 10.921 -1.145 -18.040 1.00 95.56 188 ARG A CA 1
ATOM 1524 C C . ARG A 1 188 ? 10.012 -1.097 -16.812 1.00 95.56 188 ARG A C 1
ATOM 1526 O O . ARG A 1 188 ? 8.831 -0.793 -16.943 1.00 95.56 188 ARG A O 1
ATOM 1533 N N . HIS A 1 189 ? 10.550 -1.384 -15.626 1.00 96.00 189 HIS A N 1
ATOM 1534 C CA . HIS A 1 189 ? 9.790 -1.305 -14.380 1.00 96.00 189 HIS A CA 1
ATOM 1535 C C . HIS A 1 189 ? 9.330 0.123 -14.078 1.00 96.00 189 HIS A C 1
ATOM 1537 O O . HIS A 1 189 ? 8.146 0.334 -13.831 1.00 96.00 189 HIS A O 1
ATOM 1543 N N . PHE A 1 190 ? 10.235 1.103 -14.137 1.00 97.19 190 PHE A N 1
ATOM 1544 C CA . PHE A 1 190 ? 9.862 2.499 -13.911 1.00 97.19 190 PHE A CA 1
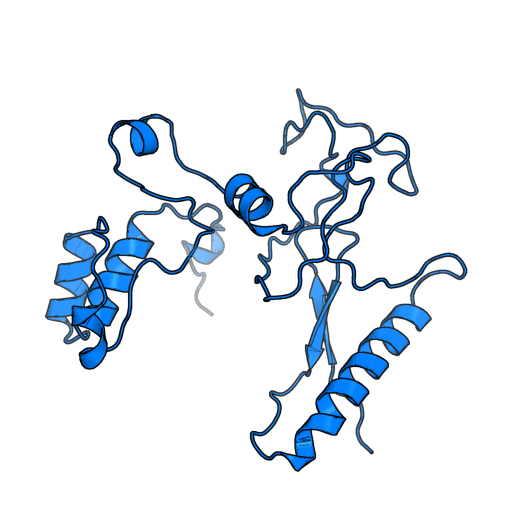ATOM 1545 C C . PHE A 1 190 ? 8.908 3.005 -14.990 1.00 97.19 190 PHE A C 1
ATOM 1547 O O . PHE A 1 190 ? 7.871 3.561 -14.657 1.00 97.19 190 PHE A O 1
ATOM 1554 N N . ALA A 1 191 ? 9.166 2.716 -16.263 1.00 97.19 191 ALA A N 1
ATOM 1555 C CA . ALA A 1 191 ? 8.257 3.080 -17.346 1.00 97.19 191 ALA A CA 1
ATOM 1556 C C . ALA A 1 191 ? 6.833 2.517 -17.161 1.00 97.19 191 ALA A C 1
ATOM 1558 O O . ALA A 1 191 ? 5.861 3.162 -17.538 1.00 97.19 191 ALA A O 1
ATOM 1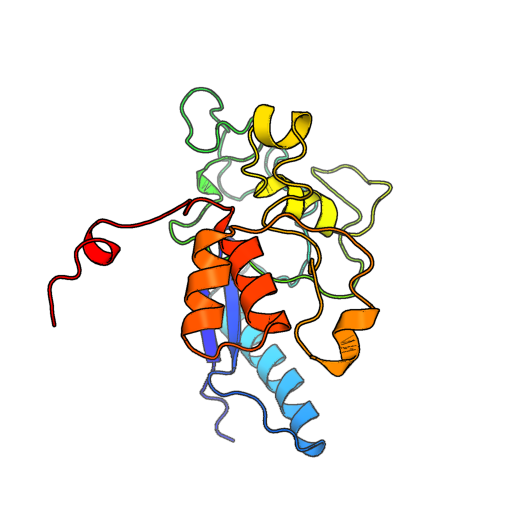559 N N . HIS A 1 192 ? 6.684 1.337 -16.548 1.00 95.94 192 HIS A N 1
ATOM 1560 C CA . HIS A 1 192 ? 5.373 0.807 -16.166 1.00 95.94 192 HIS A CA 1
ATOM 1561 C C . HIS A 1 192 ? 4.718 1.598 -15.022 1.00 95.94 192 HIS A C 1
ATOM 1563 O O . HIS A 1 192 ? 3.519 1.867 -15.074 1.00 95.94 192 HIS A O 1
ATOM 1569 N N . LEU A 1 193 ? 5.486 1.969 -13.989 1.00 95.31 193 LEU A N 1
ATOM 1570 C CA . LEU A 1 193 ? 4.979 2.749 -12.852 1.00 95.31 193 LEU A CA 1
ATOM 1571 C C . LEU A 1 193 ? 4.500 4.144 -13.273 1.00 95.31 193 LEU A C 1
ATOM 1573 O O . LEU A 1 193 ? 3.497 4.622 -12.751 1.00 95.31 193 LEU A O 1
ATOM 1577 N N . PHE A 1 194 ? 5.188 4.764 -14.233 1.00 95.75 194 PHE A N 1
ATOM 1578 C CA . PHE A 1 194 ? 4.891 6.112 -14.727 1.00 95.75 194 PHE A CA 1
ATOM 1579 C C . PHE A 1 194 ? 3.648 6.195 -15.626 1.00 95.75 194 PHE A C 1
ATOM 1581 O O . PHE A 1 194 ? 3.237 7.290 -15.978 1.00 95.75 194 PHE A O 1
ATOM 1588 N N . LEU A 1 195 ? 2.987 5.070 -15.924 1.00 94.69 195 LEU A N 1
ATOM 1589 C CA . LEU A 1 195 ? 1.647 5.086 -16.524 1.00 94.69 195 LEU A CA 1
ATOM 1590 C C . LEU A 1 195 ? 0.555 5.588 -15.567 1.00 94.69 195 LEU A C 1
ATOM 1592 O O . LEU A 1 195 ? -0.604 5.664 -15.960 1.00 94.69 195 LEU A O 1
ATOM 1596 N N . ARG A 1 196 ? 0.870 5.789 -14.284 1.00 93.94 196 ARG A N 1
ATOM 1597 C CA . ARG A 1 196 ? -0.085 6.247 -13.274 1.00 93.94 196 ARG A CA 1
ATOM 1598 C C . ARG A 1 196 ? 0.128 7.720 -12.970 1.00 93.94 196 ARG A C 1
ATOM 1600 O O . ARG A 1 196 ? 1.248 8.132 -12.671 1.00 93.94 196 ARG A O 1
ATOM 1607 N N . ASP A 1 197 ? -0.974 8.450 -12.897 1.00 93.44 197 ASP A N 1
ATOM 1608 C CA . ASP A 1 197 ? -0.964 9.834 -12.445 1.00 93.44 197 ASP A CA 1
ATOM 1609 C C . ASP A 1 197 ? -0.647 9.942 -10.941 1.00 93.44 197 ASP A C 1
ATOM 1611 O O . ASP A 1 197 ? -0.979 9.051 -10.140 1.00 93.44 197 ASP A O 1
ATOM 1615 N N . PRO A 1 198 ? -0.003 11.034 -10.500 1.00 92.25 198 PRO A N 1
ATOM 1616 C CA . PRO A 1 198 ? 0.123 11.319 -9.079 1.00 92.25 198 PRO A CA 1
ATOM 1617 C C . PRO A 1 198 ? -1.259 11.631 -8.475 1.00 92.25 198 PRO A C 1
ATOM 1619 O O . PRO A 1 198 ? -1.997 12.462 -8.991 1.00 92.25 198 PRO A O 1
ATOM 1622 N N . LEU A 1 199 ? -1.608 10.981 -7.357 1.00 89.69 199 LEU A N 1
ATOM 1623 C CA . LEU A 1 199 ? -2.908 11.183 -6.683 1.00 89.69 199 LEU A CA 1
ATOM 1624 C C . LEU A 1 199 ? -2.895 12.305 -5.642 1.00 89.69 199 LEU A C 1
ATOM 1626 O O . LEU A 1 199 ? -3.944 12.819 -5.270 1.00 89.69 199 LEU A O 1
ATOM 1630 N N . TYR A 1 200 ? -1.716 12.649 -5.134 1.00 86.25 200 TYR A N 1
ATOM 1631 C CA . TYR A 1 200 ? -1.542 13.684 -4.129 1.00 86.25 200 TYR A CA 1
ATOM 1632 C C . TYR A 1 200 ? -0.213 14.381 -4.372 1.00 86.25 200 TYR A C 1
ATOM 1634 O O . TYR A 1 200 ? 0.833 13.731 -4.404 1.00 86.25 200 TYR A O 1
ATOM 1642 N N . VAL A 1 201 ? -0.275 15.695 -4.546 1.00 88.25 201 VAL A N 1
ATOM 1643 C CA . VAL A 1 201 ? 0.883 16.572 -4.691 1.00 88.25 201 VAL A CA 1
ATOM 1644 C C . VAL A 1 201 ? 0.532 17.887 -4.009 1.00 88.25 201 VAL A C 1
ATOM 1646 O O . VAL A 1 201 ? -0.576 18.388 -4.202 1.00 88.25 201 VAL A O 1
ATOM 1649 N N . THR A 1 202 ? 1.441 18.432 -3.204 1.00 87.50 202 THR A N 1
ATOM 1650 C CA . THR A 1 202 ? 1.263 19.768 -2.616 1.00 87.50 202 THR A CA 1
ATOM 1651 C C . THR A 1 202 ? 1.977 20.831 -3.439 1.00 87.50 202 THR A C 1
ATOM 1653 O O . THR A 1 202 ? 2.940 20.535 -4.152 1.00 87.50 202 THR A O 1
ATOM 1656 N N . ASP A 1 203 ? 1.536 22.083 -3.322 1.00 88.56 203 ASP A N 1
ATOM 1657 C CA . ASP A 1 203 ? 2.139 23.202 -4.051 1.00 88.56 203 ASP A CA 1
ATOM 1658 C C . ASP A 1 203 ? 3.632 23.354 -3.724 1.00 88.56 203 ASP A C 1
ATOM 1660 O O . ASP A 1 203 ? 4.434 23.616 -4.618 1.00 88.56 203 ASP A O 1
ATOM 1664 N N . GLU A 1 204 ? 4.038 23.098 -2.478 1.00 89.19 204 GLU A N 1
ATOM 1665 C CA . GLU A 1 204 ? 5.441 23.155 -2.051 1.00 89.19 204 GLU A CA 1
ATOM 1666 C C . GLU A 1 204 ? 6.300 22.054 -2.690 1.00 89.19 204 GLU A C 1
ATOM 1668 O O . GLU A 1 204 ? 7.509 22.221 -2.843 1.00 89.19 204 GLU A O 1
ATOM 1673 N N . GLN A 1 205 ? 5.699 20.921 -3.067 1.00 86.00 205 GLN A N 1
ATOM 1674 C CA . GLN A 1 205 ? 6.398 19.841 -3.769 1.00 86.00 205 GLN A CA 1
ATOM 1675 C C . GLN A 1 205 ? 6.571 20.151 -5.259 1.00 86.00 205 GLN A C 1
ATOM 1677 O O . GLN A 1 205 ? 7.589 19.776 -5.841 1.00 86.00 205 GLN A O 1
ATOM 1682 N N . VAL A 1 206 ? 5.595 20.828 -5.873 1.00 87.00 206 VAL A N 1
ATOM 1683 C CA . VAL A 1 206 ? 5.664 21.249 -7.285 1.00 87.00 206 VAL A CA 1
ATOM 1684 C C . VAL A 1 206 ? 6.595 22.443 -7.456 1.00 87.00 206 VAL A C 1
ATOM 1686 O O . VAL A 1 206 ? 7.372 22.497 -8.410 1.00 87.00 206 VAL A O 1
ATOM 1689 N N . TYR A 1 207 ? 6.538 23.384 -6.516 1.00 87.69 207 TYR A N 1
ATOM 1690 C CA . TYR A 1 207 ? 7.326 24.608 -6.507 1.00 87.69 207 TYR A CA 1
ATOM 1691 C C . TYR A 1 207 ? 8.174 24.658 -5.233 1.00 87.69 207 TYR A C 1
ATOM 1693 O O . TYR A 1 207 ? 7.831 25.391 -4.302 1.00 87.69 207 TYR A O 1
ATOM 1701 N N . PRO A 1 208 ? 9.289 23.901 -5.170 1.00 80.88 208 PRO A N 1
ATOM 1702 C CA . PRO A 1 208 ? 10.165 23.930 -4.013 1.00 80.88 208 PRO A CA 1
ATOM 1703 C C . PRO A 1 208 ? 10.676 25.356 -3.820 1.00 80.88 208 PRO A C 1
ATOM 1705 O O . PRO A 1 208 ? 11.432 25.881 -4.643 1.00 80.88 208 PRO A O 1
ATOM 1708 N N . THR A 1 209 ? 10.260 26.007 -2.738 1.00 76.81 209 THR A N 1
ATOM 1709 C CA . THR A 1 209 ? 10.918 27.226 -2.275 1.00 76.81 209 THR A CA 1
ATOM 1710 C C . THR A 1 209 ? 12.291 26.789 -1.787 1.00 76.81 209 THR A C 1
ATOM 1712 O O . THR A 1 209 ? 12.380 26.089 -0.785 1.00 76.81 209 THR A O 1
ATOM 1715 N N . GLY A 1 210 ? 13.335 27.077 -2.565 1.00 65.62 210 GLY A N 1
ATOM 1716 C CA . GLY A 1 210 ? 14.681 26.586 -2.281 1.00 65.62 210 GLY A CA 1
ATOM 1717 C C . GLY A 1 210 ? 15.162 26.994 -0.889 1.00 65.62 210 GLY A C 1
ATOM 1718 O O . GLY A 1 210 ? 15.351 28.184 -0.650 1.00 65.62 210 GLY A O 1
ATOM 1719 N N . ASP A 1 211 ? 15.391 25.989 -0.045 1.00 53.78 211 ASP A N 1
ATOM 1720 C CA . ASP A 1 211 ? 16.243 26.010 1.148 1.00 53.78 211 ASP A CA 1
ATOM 1721 C C . ASP A 1 211 ? 17.342 24.946 0.982 1.00 53.78 211 ASP A C 1
ATOM 1723 O O . ASP A 1 211 ? 17.018 23.818 0.531 1.00 53.78 211 ASP A O 1
#

InterPro domains:
  IPR004308 Glutamate-cysteine ligase catalytic subunit [PF03074] (5-93)
  IPR004308 Glutamate-cysteine ligase catalytic subunit [PF03074] (103-206)
  IPR004308 Glutamate-cysteine ligase catalytic subunit [PTHR11164] (103-206)
  IPR014746 Glutamine synthetase/guanido kinase, catalytic domain [SSF55931] (5-176)

Foldseek 3Di:
DCLDAKDKDDEFFNLDIDIDGNDDFDPDPVRPVVVVVNVVVVLVVVVVVDDPPDHDDPAPDQQQQQHAPSDDPTDADDLVPAPLSDNRHHSNRGDPDHDDDDDDPDQGQQHHNNDGHPGSDCQVVSQVVQAPDDPCCPVVVVDVGRLSDDQQDDQDPVCNVVNPDDADFQPVQLVVCVVVVHRNSVSRSVRRNVSDDDPDDDPCRVPPPDD

Sequence (211 aa):
MRLSQIRFHAEDCNFVIEGIPLKPYHSHPNNYYYVQSNMILRREQIQKIVDKNEFLMTISAFPRLGCAACTHSEYKSDPLNSFESSICCSDHFKTSNHSTNNLSLTTACPIWRGYLSNVDRRWNILSRTTDDRTKEEIENNILHSSRYSSVSCYLSQTSQIYNDIKINIDHEVYQTLINNDCPEGVARHFAHLFLRDPLYVTDEQVYPTGD

Radius of gyration: 21.43 Å; chains: 1; bounding box: 47×44×55 Å

pLDDT: mean 85.51, std 13.91, range [30.42, 98.5]